Protein AF-0000000076143035 (afdb_homodimer)

Secondary structure (DSSP, 8-state):
--------PPB---HHHHHHHHHHHHHHTT-SSSHHHHHHHHHHHHHHHHH------HHHHHHHHHHTT---SHHHHHHHHHHTT-S---HHHH-/----------B---HHHHHHHHHHHHHHTT-SSSHHHHHHHHHHHHHHHHH------HHHHHHHHHHTT---SHHHHHHHHHHTT-S---HHHH-

Sequence (190 aa):
MSNVTAALPRKSMSDLERRFLKIAGEELAKVKVGGPSALAYLLDMVASWHGSRAQIGFHDFGQRWLIEGNAKNKPADRLLRDLFGLSDPDPRKAAMSNVTAALPRKSMSDLERRFLKIAGEELAKVKVGGPSALAYLLDMVASWHGSRAQIGFHDFGQRWLIEGNAKNKPADRLLRDLFGLSDPDPRKAA

Radius of gyration: 17.95 Å; Cα contacts (8 Å, |Δi|>4): 218; chains: 2; bounding box: 66×53×50 Å

pLDDT: mean 87.61, std 20.52, range [26.42, 98.94]

Solvent-accessible surface area (backbone atoms only — not comparable to full-atom values): 10748 Å² total; per-residue (Å²): 130,79,80,66,72,72,73,72,64,69,42,68,58,53,72,66,53,29,51,48,40,36,51,50,22,58,56,33,43,70,36,80,81,33,14,30,57,33,48,19,48,50,37,35,45,53,30,50,54,56,68,38,79,68,91,65,49,64,68,64,47,48,46,49,47,51,73,72,57,69,54,77,51,62,61,17,34,51,55,49,31,48,72,68,66,63,50,72,72,58,63,74,73,72,101,128,81,80,65,72,71,74,71,65,68,41,68,59,53,72,67,54,28,51,47,40,35,51,50,22,57,58,32,43,70,35,81,81,31,15,29,55,33,49,20,48,52,37,35,45,53,30,50,54,55,69,41,79,70,91,66,48,64,68,63,48,48,45,50,47,52,72,72,58,69,54,78,52,62,61,16,34,52,55,47,32,49,73,67,66,64,51,72,72,59,63,72,73,72,100

Structure (mmCIF, N/CA/C/O backbone):
data_AF-0000000076143035-model_v1
#
loop_
_entity.id
_entity.type
_entity.pdbx_description
1 polymer 'Uncharacterized protein'
#
loop_
_atom_site.group_PDB
_atom_site.id
_atom_site.type_symbol
_atom_site.label_atom_id
_atom_site.label_alt_id
_atom_site.label_comp_id
_atom_site.label_asym_id
_atom_site.label_entity_id
_atom_site.label_seq_id
_atom_site.pdbx_PDB_ins_code
_atom_site.Cartn_x
_atom_site.Cartn_y
_atom_site.Cartn_z
_atom_site.occupancy
_atom_site.B_iso_or_equiv
_atom_site.auth_seq_id
_atom_site.auth_comp_id
_atom_site.auth_asym_id
_atom_site.auth_atom_id
_atom_site.pdbx_PDB_model_num
ATOM 1 N N . MET A 1 1 ? 2.033 -20.094 -33 1 26.42 1 MET A N 1
ATOM 2 C CA . MET A 1 1 ? 2.666 -19.156 -32.062 1 26.42 1 MET A CA 1
ATOM 3 C C . MET A 1 1 ? 1.851 -19.031 -30.797 1 26.42 1 MET A C 1
ATOM 5 O O . MET A 1 1 ? 0.667 -18.703 -30.828 1 26.42 1 MET A O 1
ATOM 9 N N . SER A 1 2 ? 1.882 -20.016 -29.891 1 32.66 2 SER A N 1
ATOM 10 C CA . SER A 1 2 ? 1.092 -20.156 -28.672 1 32.66 2 SER A CA 1
ATOM 11 C C . SER A 1 2 ? 1.138 -18.875 -27.844 1 32.66 2 SER A C 1
ATOM 13 O O . SER A 1 2 ? 2.209 -18.312 -27.625 1 32.66 2 SER A O 1
ATOM 15 N N . ASN A 1 3 ? 0.297 -17.953 -28.094 1 33.88 3 ASN A N 1
ATOM 16 C CA . ASN A 1 3 ? 0.156 -16.719 -27.328 1 33.88 3 ASN A CA 1
ATOM 17 C C . ASN A 1 3 ? 0.367 -16.953 -25.844 1 33.88 3 ASN A C 1
ATOM 19 O O . ASN A 1 3 ? -0.555 -17.359 -25.125 1 33.88 3 ASN A O 1
ATOM 23 N N . VAL A 1 4 ? 1.385 -17.641 -25.453 1 38.44 4 VAL A N 1
ATOM 24 C CA . VAL A 1 4 ? 1.782 -17.828 -24.062 1 38.44 4 VAL A CA 1
ATOM 25 C C . VAL A 1 4 ? 1.785 -16.484 -23.344 1 38.44 4 VAL A C 1
ATOM 27 O O . VAL A 1 4 ? 2.582 -15.594 -23.672 1 38.44 4 VAL A O 1
ATOM 30 N N . THR A 1 5 ? 0.684 -15.805 -23.188 1 40.5 5 THR A N 1
ATOM 31 C CA . THR A 1 5 ? 0.741 -14.688 -22.25 1 40.5 5 THR A CA 1
ATOM 32 C C . THR A 1 5 ? 1.653 -15.008 -21.078 1 40.5 5 THR A C 1
ATOM 34 O O . THR A 1 5 ? 1.505 -16.047 -20.438 1 40.5 5 THR A O 1
ATOM 37 N N . ALA A 1 6 ? 2.922 -14.867 -21.172 1 45.62 6 ALA A N 1
ATOM 38 C CA . ALA A 1 6 ? 3.934 -15.062 -20.141 1 45.62 6 ALA A CA 1
ATOM 39 C C . ALA A 1 6 ? 3.357 -14.797 -18.75 1 45.62 6 ALA A C 1
ATOM 41 O O . ALA A 1 6 ? 2.709 -13.773 -18.531 1 45.62 6 ALA A O 1
ATOM 42 N N . ALA A 1 7 ? 2.918 -15.805 -18.094 1 50.97 7 ALA A N 1
ATOM 43 C CA . ALA A 1 7 ? 2.334 -15.766 -16.766 1 50.97 7 ALA A CA 1
ATOM 44 C C . ALA A 1 7 ? 3.074 -14.773 -15.867 1 50.97 7 ALA A C 1
ATOM 46 O O . ALA A 1 7 ? 4.309 -14.719 -15.875 1 50.97 7 ALA A O 1
ATOM 47 N N . LEU A 1 8 ? 2.631 -13.523 -15.742 1 56.84 8 LEU A N 1
ATOM 48 C CA . LEU A 1 8 ? 3.248 -12.617 -14.781 1 56.84 8 LEU A CA 1
ATOM 49 C C . LEU A 1 8 ? 3.781 -13.383 -13.578 1 56.84 8 LEU A C 1
ATOM 51 O O . LEU A 1 8 ? 3.223 -14.414 -13.195 1 56.84 8 LEU A O 1
ATOM 55 N N . PRO A 1 9 ? 5.133 -13.062 -13.273 1 61.53 9 PRO A N 1
ATOM 56 C CA . PRO A 1 9 ? 5.727 -13.727 -12.109 1 61.53 9 PRO A CA 1
ATOM 57 C C . PRO A 1 9 ? 4.812 -13.695 -10.883 1 61.53 9 PRO A C 1
ATOM 59 O O . PRO A 1 9 ? 4.039 -12.75 -10.711 1 61.53 9 PRO A O 1
ATOM 62 N N . ARG A 1 10 ? 4.691 -14.719 -10.297 1 76.88 10 ARG A N 1
ATOM 63 C CA . ARG A 1 10 ? 3.924 -14.883 -9.062 1 76.88 10 ARG A CA 1
ATOM 64 C C . ARG A 1 10 ? 4.473 -13.984 -7.957 1 76.88 10 ARG A C 1
ATOM 66 O O . ARG A 1 10 ? 5.672 -14.008 -7.676 1 76.88 10 ARG A O 1
ATOM 73 N N . LYS A 1 11 ? 3.648 -13.078 -7.527 1 88.81 11 LYS A N 1
ATOM 74 C CA . LYS A 1 11 ? 4.051 -12.227 -6.41 1 88.81 11 LYS A CA 1
ATOM 75 C C . LYS A 1 11 ? 3.494 -12.758 -5.09 1 88.81 11 LYS A C 1
ATOM 77 O O . LYS A 1 11 ? 2.318 -13.117 -5.008 1 88.81 11 LYS A O 1
ATOM 82 N N . SER A 1 12 ? 4.434 -12.969 -4.125 1 90.44 12 SER A N 1
ATOM 83 C CA . SER A 1 12 ? 4.031 -13.352 -2.775 1 90.44 12 SER A CA 1
ATOM 84 C C . SER A 1 12 ? 4.809 -12.562 -1.725 1 90.44 12 SER A C 1
ATOM 86 O O . SER A 1 12 ? 6.016 -12.359 -1.865 1 90.44 12 SER A O 1
ATOM 88 N N . MET A 1 13 ? 4.039 -12.148 -0.791 1 94.81 13 MET A N 1
ATOM 89 C CA . MET A 1 13 ? 4.688 -11.508 0.349 1 94.81 13 MET A CA 1
ATOM 90 C C . MET A 1 13 ? 4.832 -12.477 1.514 1 94.81 13 MET A C 1
ATOM 92 O O . MET A 1 13 ? 3.885 -13.188 1.856 1 94.81 13 MET A O 1
ATOM 96 N N . SER A 1 14 ? 5.996 -12.477 2.072 1 93.62 14 SER A N 1
ATOM 97 C CA . SER A 1 14 ? 6.199 -13.258 3.289 1 93.62 14 SER A CA 1
ATOM 98 C C . SER A 1 14 ? 5.395 -12.68 4.449 1 93.62 14 SER A C 1
ATOM 100 O O . SER A 1 14 ? 4.895 -11.555 4.375 1 93.62 14 SER A O 1
ATOM 102 N N . ASP A 1 15 ? 5.301 -13.477 5.504 1 95.38 15 ASP A N 1
ATOM 103 C CA . ASP A 1 15 ? 4.621 -12.992 6.703 1 95.38 15 ASP A CA 1
ATOM 104 C C . ASP A 1 15 ? 5.289 -11.734 7.246 1 95.38 15 ASP A C 1
ATOM 106 O O . ASP A 1 15 ? 4.605 -10.805 7.676 1 95.38 15 ASP A O 1
ATOM 110 N N . LEU A 1 16 ? 6.547 -11.695 7.273 1 96.25 16 LEU A N 1
ATOM 111 C CA . LEU A 1 16 ? 7.301 -10.555 7.781 1 96.25 16 LEU A CA 1
ATOM 112 C C . LEU A 1 16 ? 7.047 -9.312 6.934 1 96.25 16 LEU A C 1
ATOM 114 O O . LEU A 1 16 ? 6.859 -8.219 7.469 1 96.25 16 LEU A O 1
ATOM 118 N N . GLU A 1 17 ? 6.988 -9.461 5.676 1 97.25 17 GLU A N 1
ATOM 119 C CA . GLU A 1 17 ? 6.73 -8.336 4.785 1 97.25 17 GLU A CA 1
ATOM 120 C C . GLU A 1 17 ? 5.316 -7.797 4.969 1 97.25 17 GLU A C 1
ATOM 122 O O . GLU A 1 17 ? 5.09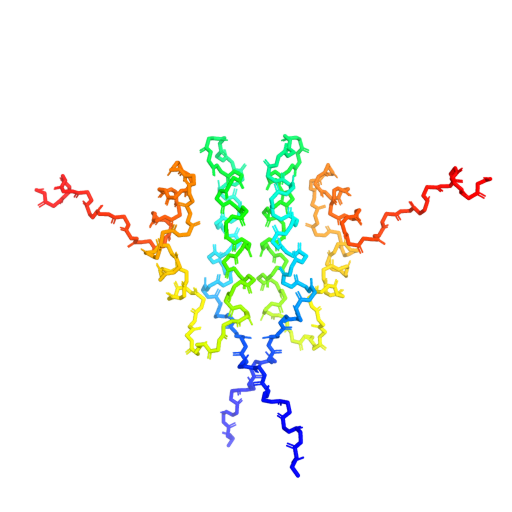4 -6.586 4.918 1 97.25 17 GLU A O 1
ATOM 127 N N . ARG A 1 18 ? 4.402 -8.75 5.113 1 98.06 18 ARG A N 1
ATOM 128 C CA . ARG A 1 18 ? 3.023 -8.312 5.336 1 98.06 18 ARG A CA 1
ATOM 129 C C . ARG A 1 18 ? 2.9 -7.527 6.637 1 98.06 18 ARG A C 1
ATOM 131 O O . ARG A 1 18 ? 2.256 -6.477 6.672 1 98.06 18 ARG A O 1
ATOM 138 N N . ARG A 1 19 ? 3.494 -8.008 7.676 1 98.44 19 ARG A N 1
ATOM 139 C CA . ARG A 1 19 ? 3.482 -7.312 8.953 1 98.44 19 ARG A CA 1
ATOM 140 C C . ARG A 1 19 ? 4.191 -5.965 8.852 1 98.44 19 ARG A C 1
ATOM 142 O O . ARG A 1 19 ? 3.723 -4.965 9.406 1 98.44 19 ARG A O 1
ATOM 149 N N . PHE A 1 20 ? 5.328 -5.965 8.18 1 98.38 20 PHE A N 1
ATOM 150 C CA . PHE A 1 20 ? 6.059 -4.73 7.918 1 98.38 20 PHE A CA 1
ATOM 151 C C . PHE A 1 20 ? 5.156 -3.693 7.266 1 98.38 20 PHE A C 1
ATOM 153 O O . PHE A 1 20 ? 5.121 -2.537 7.688 1 98.38 20 PHE A O 1
ATOM 160 N N . LEU A 1 21 ? 4.426 -4.086 6.273 1 98.44 21 LEU A N 1
ATOM 161 C CA . LEU A 1 21 ? 3.59 -3.166 5.512 1 98.44 21 LEU A CA 1
ATOM 162 C C . LEU A 1 21 ? 2.482 -2.588 6.387 1 98.44 21 LEU A C 1
ATOM 164 O O . LEU A 1 21 ? 2.217 -1.385 6.344 1 98.44 21 LEU A O 1
ATOM 168 N N . LYS A 1 22 ? 1.879 -3.418 7.184 1 98.75 22 LYS A N 1
ATOM 169 C CA . LYS A 1 22 ? 0.817 -2.971 8.078 1 98.75 22 LYS A CA 1
ATOM 170 C C . LYS A 1 22 ? 1.351 -1.979 9.109 1 98.75 22 LYS A C 1
ATOM 172 O O . LYS A 1 22 ? 0.764 -0.916 9.32 1 98.75 22 LYS A O 1
ATOM 177 N N . ILE A 1 23 ? 2.428 -2.291 9.727 1 98.69 23 ILE A N 1
ATOM 178 C CA . ILE A 1 23 ? 3.014 -1.449 10.766 1 98.69 23 ILE A CA 1
ATOM 179 C C . ILE A 1 23 ? 3.494 -0.136 10.148 1 98.69 23 ILE A C 1
ATOM 181 O O . ILE A 1 23 ? 3.268 0.938 10.711 1 98.69 23 ILE A O 1
ATOM 185 N N . ALA A 1 24 ? 4.176 -0.227 8.992 1 98.69 24 ALA A N 1
ATOM 186 C CA . ALA A 1 24 ? 4.621 0.974 8.289 1 98.69 24 ALA A CA 1
ATOM 187 C C . ALA A 1 24 ? 3.451 1.907 7.996 1 98.69 24 ALA A C 1
ATOM 189 O O . ALA A 1 24 ? 3.553 3.121 8.188 1 98.69 24 ALA A O 1
ATOM 190 N N . GLY A 1 25 ? 2.309 1.303 7.508 1 98.81 25 GLY A N 1
ATOM 191 C CA . GLY A 1 25 ? 1.125 2.107 7.254 1 98.81 25 GLY A CA 1
ATOM 192 C C . GLY A 1 25 ? 0.636 2.855 8.484 1 98.81 25 GLY A C 1
ATOM 193 O O . GLY A 1 25 ? 0.387 4.059 8.422 1 98.81 25 GLY A O 1
ATOM 194 N N . GLU A 1 26 ? 0.536 2.201 9.57 1 98.5 26 GLU A N 1
ATOM 195 C CA . GLU A 1 26 ? 0.037 2.787 10.812 1 98.5 26 GLU A CA 1
ATOM 196 C C . GLU A 1 26 ? 0.972 3.881 11.32 1 98.5 26 GLU A C 1
ATOM 198 O O . GLU A 1 26 ? 0.518 4.953 11.727 1 98.5 26 GLU A O 1
ATOM 203 N N . GLU A 1 27 ? 2.232 3.611 11.32 1 98.69 27 GLU A N 1
ATOM 204 C CA . GLU A 1 27 ? 3.197 4.559 11.867 1 98.69 27 GLU A CA 1
ATOM 205 C C . GLU A 1 27 ? 3.33 5.793 10.977 1 98.69 27 GLU A C 1
ATOM 207 O O . GLU A 1 27 ? 3.373 6.918 11.477 1 98.69 27 GLU A O 1
ATOM 212 N N . LEU A 1 28 ? 3.383 5.562 9.711 1 98.81 28 LEU A N 1
ATOM 213 C CA . LEU A 1 28 ? 3.553 6.688 8.797 1 98.81 28 LEU A CA 1
ATOM 214 C C . LEU A 1 28 ? 2.316 7.582 8.805 1 98.81 28 LEU A C 1
ATOM 216 O O . LEU A 1 28 ? 2.418 8.789 8.57 1 98.81 28 LEU A O 1
ATOM 220 N N . ALA A 1 29 ? 1.151 6.977 9.047 1 98.69 29 ALA A N 1
ATOM 221 C CA . ALA A 1 29 ? -0.079 7.762 9.062 1 98.69 29 ALA A CA 1
ATOM 222 C C . ALA A 1 29 ? -0.052 8.805 10.18 1 98.69 29 ALA A C 1
ATOM 224 O O . ALA A 1 29 ? -0.801 9.781 10.141 1 98.69 29 ALA A O 1
ATOM 225 N N . LYS A 1 30 ? 0.778 8.609 11.102 1 98.25 30 LYS A N 1
ATOM 226 C CA . LYS A 1 30 ? 0.867 9.508 12.25 1 98.25 30 LYS A CA 1
ATOM 227 C C . LYS A 1 30 ? 1.863 10.633 11.992 1 98.25 30 LYS A C 1
ATOM 229 O O . LYS A 1 30 ? 1.964 11.57 12.781 1 98.25 30 LYS A O 1
ATOM 234 N N . VAL A 1 31 ? 2.607 10.539 11.008 1 98.38 31 VAL A N 1
ATOM 235 C CA . VAL A 1 31 ? 3.654 11.508 10.703 1 98.38 31 VAL A CA 1
ATOM 236 C C . VAL A 1 31 ? 3.086 12.617 9.828 1 98.38 31 VAL A C 1
ATOM 238 O O . VAL A 1 31 ? 2.617 12.359 8.719 1 98.38 31 VAL A O 1
ATOM 241 N N . LYS A 1 32 ? 3.193 13.828 10.258 1 96.69 32 LYS A N 1
ATOM 242 C CA . LYS A 1 32 ? 2.555 14.953 9.586 1 96.69 32 LYS A CA 1
ATOM 243 C C . LYS A 1 32 ? 3.328 15.359 8.336 1 96.69 32 LYS A C 1
ATOM 245 O O . LYS A 1 32 ? 2.742 15.523 7.266 1 96.69 32 LYS A O 1
ATOM 250 N N . VAL A 1 33 ? 4.633 15.562 8.555 1 97.56 33 VAL A N 1
ATOM 251 C CA . VAL A 1 33 ? 5.445 16.031 7.438 1 97.56 33 VAL A CA 1
ATOM 252 C C . VAL A 1 33 ? 6.047 14.852 6.691 1 97.56 33 VAL A C 1
ATOM 254 O O . VAL A 1 33 ? 6.91 14.148 7.227 1 97.56 33 VAL A O 1
ATOM 257 N N . GLY A 1 34 ? 5.609 14.594 5.492 1 98.25 34 GLY A N 1
ATOM 258 C CA . GLY A 1 34 ? 6.156 13.547 4.648 1 98.25 34 GLY A CA 1
ATOM 259 C C . GLY A 1 34 ? 5.414 12.227 4.777 1 98.25 34 GLY A C 1
ATOM 260 O O . GLY A 1 34 ? 5.539 11.352 3.92 1 98.25 34 GLY A O 1
ATOM 261 N N . GLY A 1 35 ? 4.641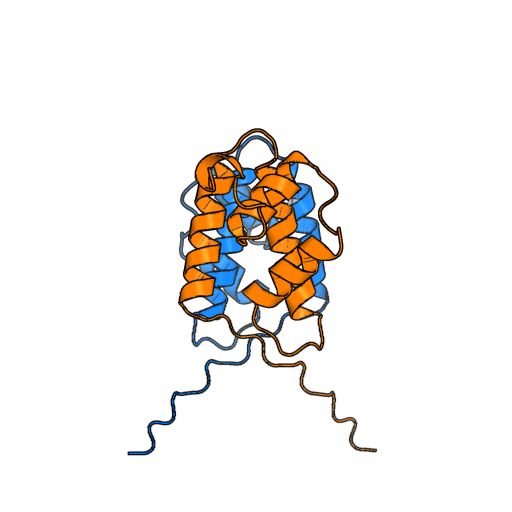 12.055 5.891 1 98.75 35 GLY A N 1
ATOM 262 C CA . GLY A 1 35 ? 3.949 10.805 6.156 1 98.75 35 GLY A CA 1
ATOM 263 C C . GLY A 1 35 ? 3.02 10.383 5.031 1 98.75 35 GLY A C 1
ATOM 264 O O . GLY A 1 35 ? 3.18 9.305 4.457 1 98.75 35 GLY A O 1
ATOM 265 N N . PRO A 1 36 ? 2.137 11.281 4.691 1 98.75 36 PRO A N 1
ATOM 266 C CA . PRO A 1 36 ? 1.196 10.93 3.625 1 98.75 36 PRO A CA 1
ATOM 267 C C . PRO A 1 36 ? 1.892 10.648 2.295 1 98.75 36 PRO A C 1
ATOM 269 O O . PRO A 1 36 ? 1.527 9.703 1.594 1 98.75 36 PRO A O 1
ATOM 272 N N . SER A 1 37 ? 2.875 11.414 1.964 1 98.81 37 SER A N 1
ATOM 273 C CA . SER A 1 37 ? 3.625 11.172 0.736 1 98.81 37 SER A CA 1
ATOM 274 C C . SER A 1 37 ? 4.355 9.836 0.792 1 98.81 37 SER A C 1
ATOM 276 O O . SER A 1 37 ? 4.445 9.133 -0.215 1 98.81 37 SER A O 1
ATOM 278 N N . ALA A 1 38 ? 4.93 9.484 1.921 1 98.94 38 ALA A N 1
ATOM 279 C CA . ALA A 1 38 ? 5.602 8.203 2.08 1 98.94 38 ALA A CA 1
ATOM 280 C C . ALA A 1 38 ? 4.629 7.043 1.881 1 98.94 38 ALA A C 1
ATOM 282 O O . ALA A 1 38 ? 4.969 6.043 1.241 1 98.94 38 ALA A O 1
ATOM 283 N N . LEU A 1 39 ? 3.473 7.238 2.447 1 98.94 39 LEU A N 1
ATOM 284 C CA . LEU A 1 39 ? 2.445 6.219 2.268 1 98.94 39 LEU A CA 1
ATOM 285 C C . LEU A 1 39 ? 2.08 6.066 0.795 1 98.94 39 LEU A C 1
ATOM 287 O O . LEU A 1 39 ? 1.922 4.949 0.301 1 98.94 39 LEU A O 1
ATOM 291 N N . ALA A 1 40 ? 1.945 7.137 0.12 1 98.94 40 ALA A N 1
ATOM 292 C CA . ALA A 1 40 ? 1.666 7.09 -1.312 1 98.94 40 ALA A CA 1
ATOM 293 C C . ALA A 1 40 ? 2.793 6.391 -2.068 1 98.94 40 ALA A C 1
ATOM 295 O O . ALA A 1 40 ? 2.539 5.59 -2.973 1 98.94 40 ALA A O 1
ATOM 296 N N . TYR A 1 41 ? 3.99 6.703 -1.716 1 98.94 41 TYR A N 1
ATOM 297 C CA . TYR A 1 41 ? 5.133 6.066 -2.365 1 98.94 41 TYR A CA 1
ATOM 298 C C . TYR A 1 41 ? 5.145 4.566 -2.1 1 98.94 41 TYR A C 1
ATOM 300 O O . TYR A 1 41 ? 5.527 3.779 -2.971 1 98.94 41 TYR A O 1
ATOM 308 N N . LEU A 1 42 ? 4.797 4.121 -0.868 1 98.88 42 LEU A N 1
ATOM 309 C CA . LEU A 1 42 ? 4.73 2.689 -0.588 1 98.88 42 LEU A CA 1
ATOM 310 C C . LEU A 1 42 ? 3.715 2.004 -1.496 1 98.88 42 LEU A C 1
ATOM 312 O O . LEU A 1 42 ? 3.967 0.907 -1.999 1 98.88 42 LEU A O 1
ATOM 316 N N . LEU A 1 43 ? 2.623 2.631 -1.684 1 98.88 43 LEU A N 1
ATOM 317 C CA . LEU A 1 43 ? 1.623 2.072 -2.586 1 98.88 43 LEU A CA 1
ATOM 318 C C . LEU A 1 43 ? 2.146 2.027 -4.02 1 98.88 43 LEU A C 1
ATOM 320 O O . LEU A 1 43 ? 1.897 1.063 -4.746 1 98.88 43 LEU A O 1
ATOM 324 N N . ASP A 1 44 ? 2.838 3.059 -4.434 1 98.81 44 ASP A N 1
ATOM 325 C CA . ASP A 1 44 ? 3.484 3.053 -5.742 1 98.81 44 ASP A CA 1
ATOM 326 C C . ASP A 1 44 ? 4.504 1.921 -5.848 1 98.81 44 ASP A C 1
ATOM 328 O O . ASP A 1 44 ? 4.605 1.265 -6.887 1 98.81 44 ASP A O 1
ATOM 332 N N . MET A 1 45 ? 5.211 1.719 -4.805 1 98.69 45 MET A N 1
ATOM 333 C CA . MET A 1 45 ? 6.195 0.642 -4.746 1 98.69 45 MET A CA 1
ATOM 334 C C . MET A 1 45 ? 5.527 -0.716 -4.941 1 98.69 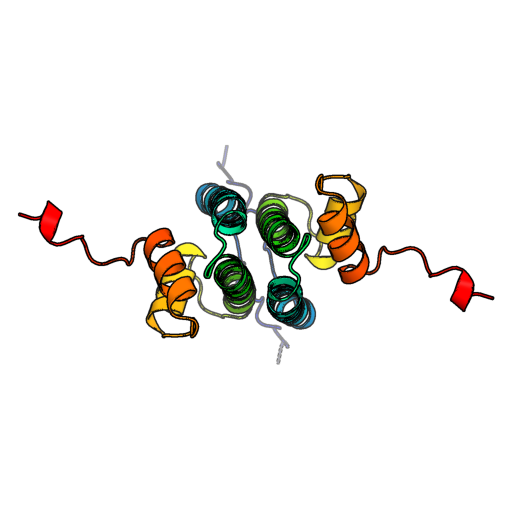45 MET A C 1
ATOM 336 O O . MET A 1 45 ? 6.016 -1.548 -5.707 1 98.69 45 MET A O 1
ATOM 340 N N . VAL A 1 46 ? 4.449 -0.935 -4.238 1 98.5 46 VAL A N 1
ATOM 341 C CA . VAL A 1 46 ? 3.701 -2.184 -4.355 1 98.5 46 VAL A CA 1
ATOM 342 C C . VAL A 1 46 ? 3.23 -2.369 -5.797 1 98.5 46 VAL A C 1
ATOM 344 O O . VAL A 1 46 ? 3.406 -3.441 -6.379 1 98.5 46 VAL A O 1
ATOM 347 N N . ALA A 1 47 ? 2.654 -1.363 -6.387 1 98.44 47 ALA A N 1
ATOM 348 C CA . ALA A 1 47 ? 2.18 -1.43 -7.766 1 98.44 47 ALA A CA 1
ATOM 349 C C . ALA A 1 47 ? 3.328 -1.719 -8.727 1 98.44 47 ALA A C 1
ATOM 351 O O . ALA A 1 47 ? 3.197 -2.553 -9.625 1 98.44 47 ALA A O 1
ATOM 352 N N . SER A 1 48 ? 4.406 -1.027 -8.555 1 98.19 48 SER A N 1
ATOM 353 C CA . SER A 1 48 ? 5.574 -1.207 -9.414 1 98.19 48 SER A CA 1
ATOM 354 C C . SER A 1 48 ? 6.148 -2.613 -9.273 1 98.19 48 SER A C 1
ATOM 356 O O . SER A 1 48 ? 6.586 -3.211 -10.258 1 98.19 48 SER A O 1
ATOM 358 N N . TRP A 1 49 ? 6.203 -3.076 -8.055 1 97.81 49 TRP A N 1
ATOM 359 C CA . TRP A 1 49 ? 6.656 -4.438 -7.777 1 97.81 49 TRP A CA 1
ATOM 360 C C . TRP A 1 49 ? 5.812 -5.453 -8.539 1 97.81 49 TRP A C 1
ATOM 362 O O . TRP A 1 49 ? 6.348 -6.379 -9.148 1 97.81 49 TRP A O 1
ATOM 372 N N . HIS A 1 50 ? 4.574 -5.258 -8.555 1 96.69 50 HIS A N 1
ATOM 373 C CA . HIS A 1 50 ? 3.666 -6.16 -9.25 1 96.69 50 HIS A CA 1
ATOM 374 C C . HIS A 1 50 ? 3.83 -6.047 -10.766 1 96.69 50 HIS A C 1
ATOM 376 O O . HIS A 1 50 ? 3.471 -6.965 -11.5 1 96.69 50 HIS A O 1
ATOM 382 N N . GLY A 1 51 ? 4.293 -5 -11.211 1 95.25 51 GLY A N 1
ATOM 383 C CA . GLY A 1 51 ? 4.488 -4.809 -12.641 1 95.25 51 GLY A CA 1
ATOM 384 C C . GLY A 1 51 ? 5.867 -5.227 -13.117 1 95.25 51 GLY A C 1
ATOM 385 O O . GLY A 1 51 ? 6.121 -5.301 -14.32 1 95.25 51 GLY A O 1
ATOM 386 N N . SER A 1 52 ? 6.672 -5.523 -12.195 1 95.12 52 SER A N 1
ATOM 387 C CA . SER A 1 52 ? 8.055 -5.852 -12.531 1 95.12 52 SER A CA 1
ATOM 388 C C . SER A 1 52 ? 8.203 -7.328 -12.875 1 95.12 52 SER A C 1
ATOM 390 O O . SER A 1 52 ? 7.582 -8.188 -12.242 1 95.12 52 SER A O 1
ATOM 392 N N . ARG A 1 53 ? 9.031 -7.637 -13.75 1 90.94 53 ARG A N 1
ATOM 393 C CA . ARG A 1 53 ? 9.32 -9.023 -14.117 1 90.94 53 ARG A CA 1
ATOM 394 C C . ARG A 1 53 ? 10.375 -9.625 -13.203 1 90.94 53 ARG A C 1
ATOM 396 O O . ARG A 1 53 ? 10.578 -10.844 -13.195 1 90.94 53 ARG A O 1
ATOM 403 N N . ALA A 1 54 ? 10.984 -8.758 -12.391 1 89.62 54 ALA A N 1
ATOM 404 C CA . ALA A 1 54 ? 11.992 -9.25 -11.461 1 89.62 54 ALA A CA 1
ATOM 405 C C . ALA A 1 54 ? 11.375 -10.188 -10.43 1 89.62 54 ALA A C 1
ATOM 407 O O . ALA A 1 54 ? 10.281 -9.93 -9.922 1 89.62 54 ALA A O 1
ATOM 408 N N . GLN A 1 55 ? 12.016 -11.266 -10.156 1 88.88 55 GLN A N 1
ATOM 409 C CA . GLN A 1 55 ? 11.547 -12.227 -9.164 1 88.88 55 GLN A CA 1
ATOM 410 C C . GLN A 1 55 ? 12.242 -12.008 -7.82 1 88.88 55 GLN A C 1
ATOM 412 O O . GLN A 1 55 ? 12.992 -12.867 -7.355 1 88.88 55 GLN A O 1
ATOM 417 N N . ILE A 1 56 ? 12.047 -10.977 -7.219 1 93.12 56 ILE A N 1
ATOM 418 C CA . ILE A 1 56 ? 12.578 -10.625 -5.906 1 93.12 56 ILE A CA 1
ATOM 419 C C . ILE A 1 56 ? 11.422 -10.273 -4.965 1 93.12 56 ILE A C 1
ATOM 421 O O . ILE A 1 56 ? 10.328 -9.938 -5.414 1 93.12 56 ILE A O 1
ATOM 425 N N . GLY A 1 57 ? 11.695 -10.43 -3.699 1 94.25 57 GLY A N 1
ATOM 426 C CA . GLY A 1 57 ? 10.695 -10.109 -2.699 1 94.25 57 GLY A CA 1
ATOM 427 C C . GLY A 1 57 ? 10.398 -8.625 -2.604 1 94.25 57 GLY A C 1
ATOM 428 O O . GLY A 1 57 ? 11.148 -7.801 -3.141 1 94.25 57 GLY A O 1
ATOM 429 N N . PHE A 1 58 ? 9.422 -8.281 -1.966 1 96.88 58 PHE A N 1
ATOM 430 C CA . PHE A 1 58 ? 8.961 -6.895 -1.912 1 96.88 58 PHE A CA 1
ATOM 431 C C . PHE A 1 58 ? 10 -6.008 -1.232 1 96.88 58 PHE A C 1
ATOM 433 O O . PHE A 1 58 ? 10.242 -4.883 -1.674 1 96.88 58 PHE A O 1
ATOM 440 N N . HIS A 1 59 ? 10.539 -6.516 -0.117 1 97.5 59 HIS A N 1
ATOM 441 C CA . HIS A 1 59 ? 11.484 -5.699 0.631 1 97.5 59 HIS A CA 1
ATOM 442 C C . HIS A 1 59 ? 12.695 -5.336 -0.222 1 97.5 59 HIS A C 1
ATOM 444 O O . HIS A 1 59 ? 13.102 -4.176 -0.269 1 97.5 59 HIS A O 1
ATOM 450 N N . ASP A 1 60 ? 13.266 -6.355 -0.887 1 96.75 60 ASP A N 1
ATOM 451 C CA . ASP A 1 60 ? 14.406 -6.109 -1.765 1 96.75 60 ASP A CA 1
ATOM 452 C C . ASP A 1 60 ? 14.039 -5.148 -2.893 1 96.75 60 ASP A C 1
ATOM 454 O O . ASP A 1 60 ? 14.82 -4.262 -3.238 1 96.75 60 ASP A O 1
ATOM 458 N N . PHE A 1 61 ? 12.906 -5.344 -3.424 1 97.81 61 PHE A N 1
ATOM 459 C CA . PHE A 1 61 ? 12.453 -4.453 -4.48 1 97.81 61 PHE A CA 1
ATOM 460 C C . PHE A 1 61 ? 12.312 -3.025 -3.963 1 97.81 61 PHE A C 1
ATOM 462 O O . PHE A 1 61 ? 12.711 -2.072 -4.633 1 97.81 61 PHE A O 1
ATOM 469 N N . GLY A 1 62 ? 11.703 -2.883 -2.816 1 98.5 62 GLY A N 1
ATOM 470 C CA . GLY A 1 62 ? 11.539 -1.563 -2.227 1 98.5 62 GLY A CA 1
ATOM 471 C C . GLY A 1 62 ? 12.852 -0.836 -2.014 1 98.5 62 GLY A C 1
ATOM 472 O O . GLY A 1 62 ? 12.953 0.362 -2.281 1 98.5 62 GLY A O 1
ATOM 473 N N . GLN A 1 63 ? 13.828 -1.576 -1.564 1 98.44 63 GLN A N 1
ATOM 474 C CA . GLN A 1 63 ? 15.141 -0.968 -1.403 1 98.44 63 GLN A CA 1
ATOM 475 C C . GLN A 1 63 ? 15.68 -0.462 -2.738 1 98.44 63 GLN A C 1
ATOM 477 O O . GLN A 1 63 ? 16.156 0.671 -2.832 1 98.44 63 GLN A O 1
ATOM 482 N N . ARG A 1 64 ? 15.602 -1.246 -3.676 1 98.12 64 ARG A N 1
ATOM 483 C CA . ARG A 1 64 ? 16.078 -0.86 -5 1 98.12 64 ARG A CA 1
ATOM 484 C C . ARG A 1 64 ? 15.297 0.337 -5.535 1 98.12 64 ARG A C 1
ATOM 486 O O . ARG A 1 64 ? 15.883 1.253 -6.117 1 98.12 64 ARG A O 1
ATOM 493 N N . TRP A 1 65 ? 14.055 0.275 -5.387 1 98.62 65 TRP A N 1
ATOM 494 C CA . TRP A 1 65 ? 13.156 1.334 -5.84 1 98.62 65 TRP A CA 1
ATOM 495 C C . TRP A 1 65 ? 13.562 2.678 -5.242 1 98.62 65 TRP A C 1
ATOM 497 O O . TRP A 1 65 ? 13.531 3.701 -5.93 1 98.62 65 TRP A O 1
ATOM 507 N N . LEU A 1 66 ? 13.938 2.678 -3.988 1 98.62 66 LEU A N 1
ATOM 508 C CA . LEU A 1 66 ? 14.391 3.887 -3.312 1 98.62 66 LEU A CA 1
ATOM 509 C C . LEU A 1 66 ? 15.773 4.297 -3.809 1 98.62 66 LEU A C 1
ATOM 511 O O . LEU A 1 66 ? 16.031 5.484 -4.023 1 98.62 66 LEU A O 1
ATOM 515 N N . ILE A 1 67 ? 16.609 3.383 -3.926 1 98.19 67 ILE A N 1
ATOM 516 C CA . ILE A 1 67 ? 17.969 3.646 -4.391 1 98.19 67 ILE A CA 1
ATOM 517 C C . ILE A 1 67 ? 17.922 4.262 -5.789 1 98.19 67 ILE A C 1
ATOM 519 O O . ILE A 1 67 ? 18.734 5.137 -6.113 1 98.19 67 ILE A O 1
ATOM 523 N N . GLU A 1 68 ? 16.984 3.863 -6.555 1 98.19 68 GLU A N 1
ATOM 524 C CA . GLU A 1 68 ? 16.828 4.379 -7.914 1 98.19 68 GLU A CA 1
ATOM 525 C C . GLU A 1 68 ? 16.328 5.816 -7.898 1 98.19 68 GLU A C 1
ATOM 527 O O . GLU A 1 68 ? 16.25 6.465 -8.945 1 98.19 68 GLU A O 1
ATOM 532 N N . GLY A 1 69 ? 15.898 6.379 -6.777 1 98.06 69 GLY A N 1
ATOM 533 C CA . GLY A 1 69 ? 15.562 7.789 -6.637 1 98.06 69 GLY A CA 1
ATOM 534 C C . GLY A 1 69 ? 14.117 8.094 -7 1 98.06 69 GLY A C 1
ATOM 535 O O . GLY A 1 69 ? 13.82 9.188 -7.484 1 98.06 69 GLY A O 1
ATOM 536 N N . ASN A 1 70 ? 13.234 7.098 -6.789 1 98.56 70 ASN A N 1
ATOM 537 C CA . ASN A 1 70 ? 11.852 7.273 -7.219 1 98.56 70 ASN A CA 1
ATOM 538 C C . ASN A 1 70 ? 11.062 8.141 -6.234 1 98.56 70 ASN A C 1
ATOM 540 O O . ASN A 1 70 ? 10 8.656 -6.574 1 98.56 70 ASN A O 1
ATOM 544 N N . ALA A 1 71 ? 11.523 8.219 -5.008 1 98.62 71 ALA A N 1
ATOM 545 C CA . ALA A 1 71 ? 10.875 9.094 -4.039 1 98.62 71 ALA A CA 1
ATOM 546 C C . ALA A 1 71 ? 11.414 10.523 -4.148 1 98.62 71 ALA A C 1
ATOM 548 O O . ALA A 1 71 ? 12.516 10.812 -3.689 1 98.62 71 ALA A O 1
ATOM 549 N N . LYS A 1 72 ? 10.578 11.367 -4.648 1 98.19 72 LYS A N 1
ATOM 550 C CA . LYS A 1 72 ? 11.055 12.703 -4.98 1 98.19 72 LYS A CA 1
ATOM 551 C C . LYS A 1 72 ? 10.852 13.664 -3.814 1 98.19 72 LYS A C 1
ATOM 553 O O . LYS A 1 72 ? 11.492 14.711 -3.744 1 98.19 72 LYS A O 1
ATOM 558 N N . ASN A 1 73 ? 9.945 13.398 -2.961 1 98.31 73 ASN A N 1
ATOM 559 C CA . ASN A 1 73 ? 9.75 14.18 -1.745 1 98.31 73 ASN A CA 1
ATOM 560 C C . ASN A 1 73 ? 10.797 13.836 -0.683 1 98.31 73 ASN A C 1
ATOM 562 O O . ASN A 1 73 ? 10.828 12.711 -0.181 1 98.31 73 ASN A O 1
ATOM 566 N N . LYS A 1 74 ? 11.547 14.789 -0.277 1 97.94 74 LYS A N 1
ATOM 567 C CA . LYS A 1 74 ? 12.727 14.516 0.534 1 97.94 74 LYS A CA 1
ATOM 568 C C . LYS A 1 74 ? 12.336 13.984 1.911 1 97.94 74 LYS A C 1
ATOM 570 O O . LYS A 1 74 ? 12.875 12.977 2.369 1 97.94 74 LYS A O 1
ATOM 575 N N . PRO A 1 75 ? 11.445 14.656 2.629 1 98.38 75 PRO A N 1
ATOM 576 C CA . PRO A 1 75 ? 11.047 14.086 3.918 1 98.38 75 PRO A CA 1
ATOM 577 C C . PRO A 1 75 ? 10.492 12.672 3.793 1 98.38 75 PRO A C 1
ATOM 579 O O . PRO A 1 75 ? 10.812 11.805 4.609 1 98.38 75 PRO A O 1
ATOM 582 N N . ALA A 1 76 ? 9.734 12.422 2.811 1 98.69 76 ALA A N 1
ATOM 583 C CA . ALA A 1 76 ? 9.18 11.094 2.59 1 98.69 76 ALA A CA 1
ATOM 584 C C . ALA A 1 76 ? 10.273 10.086 2.246 1 98.69 76 ALA A C 1
ATOM 586 O O . ALA A 1 76 ? 10.25 8.953 2.717 1 98.69 76 ALA A O 1
ATOM 587 N N . ASP A 1 77 ? 11.148 10.5 1.396 1 98.5 77 ASP A N 1
ATOM 588 C CA . ASP A 1 77 ? 12.273 9.641 1.038 1 98.5 77 ASP A CA 1
ATOM 589 C C . ASP A 1 77 ? 13.055 9.219 2.277 1 98.5 77 ASP A C 1
ATOM 591 O O . ASP A 1 77 ? 13.422 8.047 2.416 1 98.5 77 ASP A O 1
ATOM 595 N N . ARG A 1 78 ? 13.344 10.117 3.094 1 98 78 ARG A N 1
ATOM 596 C CA . ARG A 1 78 ? 14.086 9.82 4.316 1 98 78 ARG A CA 1
ATOM 597 C C . ARG A 1 78 ? 13.328 8.828 5.188 1 98 78 ARG A C 1
ATOM 599 O O . ARG A 1 78 ? 13.914 7.871 5.699 1 98 78 ARG A O 1
ATOM 606 N N . LEU A 1 79 ? 12.07 9.102 5.426 1 98.38 79 LEU A N 1
ATOM 607 C CA . LEU A 1 79 ? 11.242 8.195 6.211 1 98.38 79 LEU A CA 1
ATOM 608 C C . LEU A 1 79 ? 11.297 6.777 5.645 1 98.38 79 LEU A C 1
ATOM 610 O O . LEU A 1 79 ? 11.445 5.809 6.395 1 98.38 79 LEU A O 1
ATOM 614 N N . LEU A 1 80 ? 11.234 6.688 4.32 1 98.62 80 LEU A N 1
ATOM 615 C CA . LEU A 1 80 ? 11.18 5.379 3.686 1 98.62 80 LEU A CA 1
ATOM 616 C C . LEU A 1 80 ? 12.547 4.699 3.725 1 98.62 80 LEU A C 1
ATOM 618 O O . LEU A 1 80 ? 12.633 3.484 3.914 1 98.62 80 LEU A O 1
ATOM 622 N N . ARG A 1 81 ? 13.57 5.477 3.484 1 98.38 81 ARG A N 1
ATOM 623 C CA . ARG A 1 81 ? 14.898 4.895 3.582 1 98.38 81 ARG A CA 1
ATOM 624 C C . ARG A 1 81 ? 15.156 4.332 4.977 1 98.38 81 ARG A C 1
ATOM 626 O O . ARG A 1 81 ? 15.75 3.266 5.125 1 98.38 81 ARG A O 1
ATOM 633 N N . ASP A 1 82 ? 14.734 4.996 6.004 1 97.31 82 ASP A N 1
ATOM 634 C CA . ASP A 1 82 ? 14.844 4.484 7.363 1 97.31 82 ASP A CA 1
ATOM 635 C C . ASP A 1 82 ? 14.047 3.191 7.527 1 97.31 82 ASP A C 1
ATOM 637 O O . ASP A 1 82 ? 14.547 2.213 8.086 1 97.31 82 ASP A O 1
ATOM 641 N N . LEU A 1 83 ? 12.93 3.148 7.07 1 97.44 83 LEU A N 1
ATOM 642 C CA . LEU A 1 83 ? 12.031 2.004 7.191 1 97.44 83 LEU A CA 1
ATOM 643 C C . LEU A 1 83 ? 12.625 0.776 6.508 1 97.44 83 LEU A C 1
ATOM 645 O O . LEU A 1 83 ? 12.469 -0.346 6.992 1 97.44 83 LEU A O 1
ATOM 649 N N . PHE A 1 84 ? 13.273 0.99 5.363 1 97.94 84 PHE A N 1
ATOM 650 C CA . PHE A 1 84 ? 13.789 -0.128 4.582 1 97.94 84 PHE A CA 1
ATOM 651 C C . PHE A 1 84 ? 15.234 -0.433 4.965 1 97.94 84 PHE A C 1
ATOM 653 O O . PHE A 1 84 ? 15.875 -1.281 4.344 1 97.94 84 PHE A O 1
ATOM 660 N N . GLY A 1 85 ? 15.758 0.352 5.984 1 96.12 85 GLY A N 1
ATOM 661 C CA . GLY A 1 85 ? 17.078 0.07 6.516 1 96.12 85 GLY A CA 1
ATOM 662 C C . GLY A 1 85 ? 18.203 0.615 5.652 1 96.12 85 GLY A C 1
ATOM 663 O O . GLY A 1 85 ? 19.281 0.03 5.59 1 96.12 85 GLY A O 1
ATOM 664 N N . LEU A 1 86 ? 17.969 1.604 4.879 1 96.19 86 LEU A N 1
ATOM 665 C CA . LEU A 1 86 ? 18.953 2.197 3.992 1 96.19 86 LEU A CA 1
ATOM 666 C C . LEU A 1 86 ? 19.594 3.432 4.629 1 96.19 86 LEU A C 1
ATOM 668 O O . LEU A 1 86 ? 20.453 4.074 4.027 1 96.19 86 LEU A O 1
ATOM 672 N N . SER A 1 87 ? 19.016 3.771 5.68 1 82.38 87 SER A N 1
ATOM 673 C CA . SER A 1 87 ? 19.562 4.984 6.273 1 82.38 87 SER A CA 1
ATOM 674 C C . SER A 1 87 ? 20.969 4.746 6.824 1 82.38 87 SER A C 1
ATOM 676 O O . SER A 1 87 ? 21.297 3.629 7.238 1 82.38 87 SER A O 1
ATOM 678 N N . ASP A 1 88 ? 21.938 5.637 6.387 1 64.94 88 ASP A N 1
ATOM 679 C CA . ASP A 1 88 ? 23.328 5.641 6.828 1 64.94 88 ASP A CA 1
ATOM 680 C C . ASP A 1 88 ? 23.422 5.449 8.336 1 64.94 88 ASP A C 1
ATOM 682 O O . ASP A 1 88 ? 22.594 5.969 9.094 1 64.94 88 ASP A O 1
ATOM 686 N N . PRO A 1 89 ? 24.203 4.328 8.68 1 57.81 89 PRO A N 1
ATOM 687 C CA . PRO A 1 89 ? 24.453 4.195 10.117 1 57.81 89 PRO A CA 1
ATOM 688 C C . PRO A 1 89 ? 24.797 5.531 10.781 1 57.81 89 PRO A C 1
ATOM 690 O O . PRO A 1 89 ? 25.328 6.43 10.133 1 57.81 89 PRO A O 1
ATOM 693 N N . ASP A 1 90 ? 23.906 6.004 11.422 1 50.5 90 ASP A N 1
ATOM 694 C CA . ASP A 1 90 ? 24.359 7.152 12.203 1 50.5 90 ASP A CA 1
ATOM 695 C C . ASP A 1 90 ? 25.844 7.016 12.57 1 50.5 90 ASP A C 1
ATOM 697 O O . ASP A 1 90 ? 26.234 6.055 13.234 1 50.5 90 ASP A O 1
ATOM 701 N N . PRO A 1 91 ? 26.719 7.719 11.867 1 46.44 91 PRO A N 1
ATOM 702 C CA . PRO A 1 91 ? 28.109 7.664 12.32 1 46.44 91 PRO A CA 1
ATOM 703 C C . PRO A 1 91 ? 28.25 7.793 13.836 1 46.44 91 PRO A C 1
ATOM 705 O O . PRO A 1 91 ? 29.281 7.441 14.398 1 46.44 91 PRO A O 1
ATOM 708 N N . ARG A 1 92 ? 27.5 8.547 14.492 1 45.41 92 ARG A N 1
ATOM 709 C CA . ARG A 1 92 ? 27.719 8.773 15.922 1 45.41 92 ARG A CA 1
ATOM 710 C C . ARG A 1 92 ? 27.578 7.477 16.703 1 45.41 92 ARG A C 1
ATOM 712 O O . ARG A 1 92 ? 27.938 7.418 17.891 1 45.41 92 ARG A O 1
ATOM 719 N N . LYS A 1 93 ? 26.781 6.586 16.266 1 45.66 93 LYS A N 1
ATOM 720 C CA . LYS A 1 93 ? 26.797 5.359 17.062 1 45.66 93 LYS A CA 1
ATOM 721 C C . LYS A 1 93 ? 28.016 4.504 16.719 1 45.66 93 LYS A C 1
ATOM 723 O O . LYS A 1 93 ? 28.234 3.461 17.344 1 45.66 93 LYS A O 1
ATOM 728 N N . ALA A 1 94 ? 28.422 4.766 15.508 1 41.25 94 ALA A N 1
ATOM 729 C CA . ALA A 1 94 ? 29.641 4.008 15.234 1 41.25 94 ALA A CA 1
ATOM 730 C C . ALA A 1 94 ? 30.812 4.535 16.047 1 41.25 94 ALA A C 1
ATOM 732 O O . ALA A 1 94 ? 31.906 3.959 16.031 1 41.25 94 ALA A O 1
ATOM 733 N N . ALA A 1 95 ? 30.781 5.789 16.656 1 31.53 95 ALA A N 1
ATOM 734 C CA . ALA A 1 95 ? 31.969 6.168 17.422 1 31.53 95 ALA A CA 1
ATOM 735 C C . ALA A 1 95 ? 31.922 5.562 18.828 1 31.53 95 ALA A C 1
ATOM 737 O O . ALA A 1 95 ? 30.844 5.332 19.375 1 31.53 95 ALA A O 1
ATOM 738 N N . MET B 1 1 ? 4.816 -38.344 3.021 1 26.8 1 MET B N 1
ATOM 739 C CA . MET B 1 1 ? 3.957 -37.156 3.176 1 26.8 1 MET B CA 1
ATOM 740 C C . MET B 1 1 ? 4.625 -35.906 2.602 1 26.8 1 MET B C 1
ATOM 742 O O . MET B 1 1 ? 5.727 -35.562 3.014 1 26.8 1 MET B O 1
ATOM 746 N N . SER B 1 2 ? 4.707 -35.75 1.292 1 32.94 2 SER B N 1
ATOM 747 C CA . SER B 1 2 ? 5.406 -34.719 0.547 1 32.94 2 SER B CA 1
ATOM 748 C C . SER B 1 2 ? 5.051 -33.312 1.07 1 32.94 2 SER B C 1
ATOM 750 O O . SER B 1 2 ? 3.879 -33.031 1.308 1 32.94 2 SER B O 1
ATOM 752 N N . ASN B 1 3 ? 5.719 -32.844 2.049 1 33.69 3 ASN B N 1
ATOM 753 C CA . ASN B 1 3 ? 5.566 -31.5 2.592 1 33.69 3 ASN B CA 1
ATOM 754 C C . ASN B 1 3 ? 5.285 -30.484 1.491 1 33.69 3 ASN B C 1
ATOM 756 O O . ASN B 1 3 ? 6.207 -30 0.833 1 33.69 3 ASN B O 1
ATOM 760 N N . VAL B 1 4 ? 4.387 -30.75 0.611 1 38.5 4 VAL B N 1
ATOM 761 C CA . VAL B 1 4 ? 3.924 -29.797 -0.401 1 38.5 4 VAL B CA 1
ATOM 762 C C . VAL B 1 4 ? 3.645 -28.438 0.245 1 38.5 4 VAL B C 1
ATOM 764 O O . VAL B 1 4 ? 2.738 -28.312 1.072 1 38.5 4 VAL B O 1
ATOM 767 N N . THR B 1 5 ? 4.609 -27.75 0.774 1 40.69 5 THR B N 1
ATOM 768 C CA . THR B 1 5 ? 4.309 -26.359 1.118 1 40.69 5 THR B CA 1
ATOM 769 C C . THR B 1 5 ? 3.34 -25.75 0.111 1 40.69 5 THR B C 1
ATOM 771 O O . THR B 1 5 ? 3.578 -25.797 -1.098 1 40.69 5 THR B O 1
ATOM 774 N N . ALA B 1 6 ? 2.08 -25.969 0.203 1 45.72 6 ALA B N 1
ATOM 775 C CA . ALA B 1 6 ? 1.005 -25.422 -0.619 1 45.72 6 ALA B CA 1
ATOM 776 C C . ALA B 1 6 ? 1.396 -24.062 -1.201 1 45.72 6 ALA B C 1
ATOM 778 O O . ALA B 1 6 ? 1.872 -23.188 -0.479 1 45.72 6 ALA B O 1
ATOM 779 N N . ALA B 1 7 ? 1.914 -24.047 -2.369 1 50.94 7 ALA B N 1
ATOM 780 C CA . ALA B 1 7 ? 2.352 -22.859 -3.096 1 50.94 7 ALA B CA 1
ATOM 781 C C . ALA B 1 7 ? 1.398 -21.688 -2.859 1 50.94 7 ALA B C 1
ATOM 783 O O . ALA B 1 7 ? 0.177 -21.859 -2.896 1 50.94 7 ALA B O 1
ATOM 784 N N . LEU B 1 8 ? 1.652 -20.812 -1.88 1 57 8 LEU B N 1
ATOM 785 C CA . LEU B 1 8 ? 0.832 -19.625 -1.725 1 57 8 LEU B CA 1
ATOM 786 C C . LEU B 1 8 ? 0.277 -19.156 -3.07 1 57 8 LEU B C 1
ATOM 788 O O . LEU B 1 8 ? 0.921 -19.344 -4.105 1 57 8 LEU B O 1
ATOM 792 N N . PRO B 1 9 ? -1.115 -18.984 -3.059 1 61.5 9 PRO B N 1
ATOM 793 C CA . PRO B 1 9 ? -1.735 -18.5 -4.297 1 61.5 9 PRO B CA 1
ATOM 794 C C . PRO B 1 9 ? -0.953 -17.359 -4.945 1 61.5 9 PRO B C 1
ATOM 796 O O . PRO B 1 9 ? -0.314 -16.578 -4.246 1 61.5 9 PRO B O 1
ATOM 799 N N . ARG B 1 10 ? -0.757 -17.438 -6.098 1 75.19 10 ARG B N 1
ATOM 800 C CA . ARG B 1 10 ? -0.102 -16.422 -6.91 1 75.19 10 ARG B CA 1
ATOM 801 C C . ARG B 1 10 ? -0.873 -15.109 -6.863 1 75.19 10 ARG B C 1
ATOM 803 O O . ARG B 1 10 ? -2.078 -15.078 -7.121 1 75.19 10 ARG B O 1
ATOM 810 N N . LYS B 1 11 ? -0.24 -14.133 -6.32 1 88.75 11 LYS B N 1
ATOM 811 C CA . LYS B 1 11 ? -0.856 -12.812 -6.324 1 88.75 11 LYS B CA 1
ATOM 812 C C . LYS B 1 11 ? -0.328 -11.961 -7.473 1 88.75 11 LYS B C 1
ATOM 814 O O . LYS B 1 11 ? 0.885 -11.852 -7.668 1 88.75 11 LYS B O 1
ATOM 819 N N . SER B 1 12 ? -1.273 -11.539 -8.344 1 90.44 12 SER B N 1
ATOM 820 C CA . SER B 1 12 ? -0.92 -10.633 -9.43 1 90.44 12 SER B CA 1
ATOM 821 C C . SER B 1 12 ? -1.936 -9.5 -9.555 1 90.44 12 SER B C 1
ATOM 823 O O . SER B 1 12 ? -3.143 -9.727 -9.445 1 90.44 12 SER B O 1
ATOM 825 N N . MET B 1 13 ? -1.361 -8.375 -9.734 1 94.88 13 MET B N 1
ATOM 826 C CA . MET B 1 13 ? -2.229 -7.23 -10 1 94.88 13 MET B CA 1
ATOM 827 C C . MET B 1 13 ? -2.291 -6.93 -11.5 1 94.88 13 MET B C 1
ATOM 829 O O . MET B 1 13 ? -1.262 -6.91 -12.172 1 94.88 13 MET B O 1
ATOM 833 N N . SER B 1 14 ? -3.48 -6.719 -11.953 1 93.56 14 SER B N 1
ATOM 834 C CA . SER B 1 14 ? -3.641 -6.266 -13.328 1 93.56 14 SER B CA 1
ATOM 835 C C . SER B 1 14 ? -3.072 -4.863 -13.523 1 93.56 14 SER B C 1
ATOM 837 O O . SER B 1 14 ? -2.793 -4.16 -12.547 1 93.56 14 SER B O 1
ATOM 839 N N . ASP B 1 15 ? -2.928 -4.496 -14.773 1 95.38 15 ASP B N 1
ATOM 840 C CA . ASP B 1 15 ? -2.469 -3.143 -15.07 1 95.38 15 ASP B CA 1
ATOM 841 C C . ASP B 1 15 ? -3.414 -2.098 -14.484 1 95.38 15 ASP B C 1
ATOM 843 O O . ASP B 1 15 ? -2.971 -1.077 -13.953 1 95.38 15 ASP B O 1
ATOM 847 N N . LEU B 1 16 ? -4.652 -2.307 -14.602 1 96.12 16 LEU B N 1
ATOM 848 C CA . LEU B 1 16 ? -5.66 -1.377 -14.094 1 96.12 16 LEU B CA 1
ATOM 849 C C . LEU B 1 16 ? -5.57 -1.256 -12.578 1 96.12 16 LEU B C 1
ATOM 851 O O . LEU B 1 16 ? -5.652 -0.152 -12.031 1 96.12 16 LEU B O 1
ATOM 855 N N . GLU B 1 17 ? -5.375 -2.309 -11.906 1 97.25 17 GLU B N 1
ATOM 856 C CA . GLU B 1 17 ? -5.254 -2.289 -10.453 1 97.25 17 GLU B CA 1
ATOM 857 C C . GLU B 1 17 ? -3.994 -1.553 -10.008 1 97.25 17 GLU B C 1
ATOM 859 O O . GLU B 1 17 ? -4.008 -0.834 -9.008 1 97.25 17 GLU B O 1
ATOM 864 N N . ARG B 1 18 ? -2.93 -1.812 -10.75 1 98.06 18 ARG B N 1
ATOM 865 C CA . ARG B 1 18 ? -1.688 -1.118 -10.414 1 98.06 18 ARG B CA 1
ATOM 866 C C . ARG B 1 18 ? -1.84 0.389 -10.586 1 98.06 18 ARG B C 1
ATOM 868 O O . ARG B 1 18 ? -1.416 1.163 -9.727 1 98.06 18 ARG B O 1
ATOM 875 N N . ARG B 1 19 ? -2.426 0.791 -11.6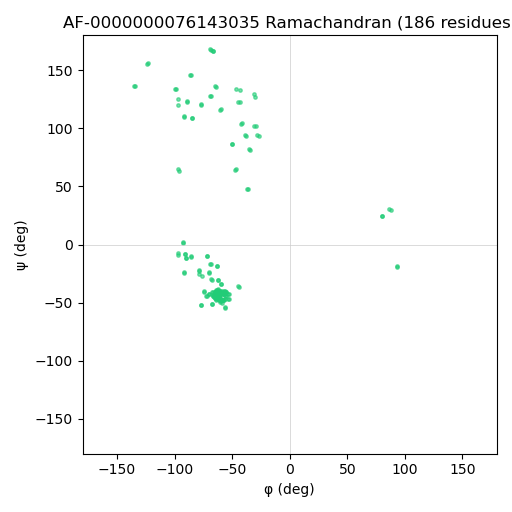64 1 98.38 19 ARG B N 1
ATOM 876 C CA . ARG B 1 19 ? -2.67 2.209 -11.906 1 98.38 19 ARG B CA 1
ATOM 877 C C . ARG B 1 19 ? -3.609 2.789 -10.852 1 98.38 19 ARG B C 1
ATOM 879 O O . ARG B 1 19 ? -3.395 3.902 -10.367 1 98.38 19 ARG B O 1
ATOM 886 N N . PHE B 1 20 ? -4.645 2.035 -10.555 1 98.31 20 PHE B N 1
ATOM 887 C CA . PHE B 1 20 ? -5.57 2.426 -9.5 1 98.31 20 PHE B CA 1
ATOM 888 C C . PHE B 1 20 ? -4.828 2.701 -8.195 1 98.31 20 PHE B C 1
ATOM 890 O O . PHE B 1 20 ? -5.055 3.725 -7.551 1 98.31 20 PHE B O 1
ATOM 897 N N . LEU B 1 21 ? -3.963 1.841 -7.832 1 98.38 21 LEU B N 1
ATOM 898 C CA . LEU B 1 21 ? -3.254 1.946 -6.559 1 98.38 21 LEU B CA 1
ATOM 899 C C . LEU B 1 21 ? -2.359 3.182 -6.535 1 98.38 21 LEU B C 1
ATOM 901 O O . LEU B 1 21 ? -2.324 3.908 -5.543 1 98.38 21 LEU B O 1
ATOM 905 N N . LYS B 1 22 ? -1.678 3.43 -7.625 1 98.75 22 LYS B N 1
ATOM 906 C CA . LYS B 1 22 ? -0.811 4.602 -7.723 1 98.75 22 LYS B CA 1
ATOM 907 C C . LYS B 1 22 ? -1.618 5.891 -7.633 1 98.75 22 LYS B C 1
ATOM 909 O O . LYS B 1 22 ? -1.271 6.797 -6.871 1 98.75 22 LYS B O 1
ATOM 914 N N . ILE B 1 23 ? -2.678 5.984 -8.352 1 98.69 23 ILE B N 1
ATOM 915 C CA . ILE B 1 23 ? -3.506 7.184 -8.391 1 98.69 23 ILE B CA 1
ATOM 916 C C . ILE B 1 23 ? -4.176 7.391 -7.035 1 98.69 23 ILE B C 1
ATOM 918 O O . ILE B 1 23 ? -4.215 8.516 -6.52 1 98.69 23 ILE B O 1
ATOM 922 N N . ALA B 1 24 ? -4.711 6.297 -6.457 1 98.69 24 ALA B N 1
ATOM 923 C CA . ALA B 1 24 ? -5.316 6.371 -5.129 1 98.69 24 ALA B CA 1
ATOM 924 C C . ALA B 1 24 ? -4.328 6.922 -4.105 1 98.69 24 ALA B C 1
ATOM 926 O O . ALA B 1 24 ? -4.684 7.773 -3.285 1 98.69 24 ALA B O 1
ATOM 927 N N . GLY B 1 25 ? -3.043 6.406 -4.168 1 98.81 25 GLY B N 1
ATOM 928 C CA . GLY B 1 25 ? -2.021 6.914 -3.266 1 98.81 25 GLY B CA 1
ATOM 929 C C . GLY B 1 25 ? -1.805 8.414 -3.393 1 98.81 25 GLY B C 1
ATOM 930 O O . GLY B 1 25 ? -1.786 9.125 -2.389 1 98.81 25 GLY B O 1
ATOM 931 N N . GLU B 1 26 ? -1.682 8.891 -4.566 1 98.5 26 GLU B N 1
ATOM 932 C CA . GLU B 1 26 ? -1.426 10.305 -4.824 1 98.5 26 GLU B CA 1
ATOM 933 C C . GLU B 1 26 ? -2.598 11.172 -4.371 1 98.5 26 GLU B C 1
ATOM 935 O O . GLU B 1 26 ? -2.4 12.211 -3.744 1 98.5 26 GLU B O 1
ATOM 940 N N . GLU B 1 27 ? -3.779 10.766 -4.699 1 98.69 27 GLU B N 1
ATOM 941 C CA . GLU B 1 27 ? -4.957 11.57 -4.387 1 98.69 27 GLU B CA 1
ATOM 942 C C . GLU B 1 27 ? -5.238 11.578 -2.889 1 98.69 27 GLU B C 1
ATOM 944 O O . GLU B 1 27 ? -5.543 12.625 -2.314 1 98.69 27 GLU B O 1
ATOM 949 N N . LEU B 1 28 ? -5.121 10.445 -2.303 1 98.81 28 LEU B N 1
ATOM 950 C CA . LEU B 1 28 ? -5.422 10.367 -0.876 1 98.81 28 LEU B CA 1
ATOM 951 C C . LEU B 1 28 ? -4.383 11.133 -0.061 1 98.81 28 LEU B C 1
ATOM 953 O O . LEU B 1 28 ? -4.691 11.641 1.018 1 98.81 28 LEU B O 1
ATOM 957 N N . ALA B 1 29 ? -3.154 11.195 -0.571 1 98.69 29 ALA B N 1
ATOM 958 C CA . ALA B 1 29 ? -2.105 11.906 0.151 1 98.69 29 ALA B CA 1
ATOM 959 C C . ALA B 1 29 ? -2.443 13.391 0.279 1 98.69 29 ALA B C 1
ATOM 961 O O . ALA B 1 29 ? -1.897 14.086 1.138 1 98.69 29 ALA B O 1
ATOM 962 N N . LYS B 1 30 ? -3.303 13.836 -0.518 1 98.25 30 LYS B N 1
ATOM 963 C CA . LYS B 1 30 ? -3.676 15.25 -0.525 1 98.25 30 LYS B CA 1
ATOM 964 C C . LYS B 1 30 ? -4.844 15.516 0.421 1 98.25 30 LYS B C 1
ATOM 966 O O . LYS B 1 30 ? -5.199 16.672 0.667 1 98.25 30 LYS B O 1
ATOM 971 N N . VAL B 1 31 ? -5.465 14.531 0.885 1 98.38 31 VAL B N 1
ATOM 972 C CA . VAL B 1 31 ? -6.648 14.656 1.729 1 98.38 31 VAL B CA 1
ATOM 973 C C . VAL B 1 31 ? -6.227 14.742 3.195 1 98.38 31 VAL B C 1
ATOM 975 O O . VAL B 1 31 ? -5.609 13.812 3.725 1 98.38 31 VAL B O 1
ATOM 978 N N . LYS B 1 32 ? -6.613 15.773 3.857 1 96.69 32 LYS B N 1
ATOM 979 C CA . LYS B 1 32 ? -6.145 16.047 5.215 1 96.69 32 LYS B CA 1
ATOM 980 C C . LYS B 1 32 ? -6.859 15.156 6.23 1 96.69 32 LYS B C 1
ATOM 982 O O . LYS B 1 32 ? -6.219 14.531 7.078 1 96.69 32 LYS B O 1
ATOM 987 N N . VAL B 1 33 ? -8.195 15.18 6.137 1 97.56 33 VAL B N 1
ATOM 988 C CA . VAL B 1 33 ? -8.977 14.438 7.121 1 97.56 33 VAL B CA 1
ATOM 989 C C . VAL B 1 33 ? -9.258 13.031 6.594 1 97.56 33 VAL B C 1
ATOM 991 O O . VAL B 1 33 ? -10.023 12.867 5.637 1 97.56 33 VAL B O 1
ATOM 994 N N . GLY B 1 34 ? -8.656 12.039 7.176 1 98.25 34 GLY B N 1
ATOM 995 C CA . GLY B 1 34 ? -8.906 10.648 6.82 1 98.25 34 GLY B CA 1
ATOM 996 C C . GLY B 1 34 ? -7.934 10.117 5.785 1 98.25 34 GLY B C 1
ATOM 997 O O . GLY B 1 34 ? -7.801 8.898 5.613 1 98.25 34 GLY B O 1
ATOM 998 N N . GLY B 1 35 ? -7.254 11.031 5.027 1 98.75 35 GLY B N 1
ATOM 999 C CA . GLY B 1 35 ? -6.363 10.633 3.951 1 98.75 35 GLY B CA 1
ATOM 1000 C C . GLY B 1 35 ? -5.266 9.688 4.402 1 98.75 35 GLY B C 1
ATOM 1001 O O . GLY B 1 35 ? -5.152 8.57 3.895 1 98.75 35 GLY B O 1
ATOM 1002 N N . PRO B 1 36 ? -4.551 10.117 5.406 1 98.75 36 PRO B N 1
ATOM 1003 C CA . PRO B 1 36 ? -3.463 9.258 5.875 1 98.75 36 PRO B CA 1
ATOM 1004 C C . PRO B 1 36 ? -3.957 7.914 6.402 1 98.75 36 PRO B C 1
ATOM 1006 O O . PRO B 1 36 ? -3.35 6.879 6.125 1 98.75 36 PRO B O 1
ATOM 1009 N N . SER B 1 37 ? -5.035 7.93 7.113 1 98.81 37 SER B N 1
ATOM 1010 C CA . SER B 1 37 ? -5.602 6.676 7.602 1 98.81 37 SER B CA 1
ATOM 1011 C C . SER B 1 37 ? -6.059 5.789 6.449 1 98.81 37 SER B C 1
ATOM 1013 O O . SER B 1 37 ? -5.91 4.566 6.504 1 98.81 37 SER B O 1
ATOM 1015 N N . ALA B 1 38 ? -6.656 6.355 5.426 1 98.94 38 ALA B N 1
ATOM 1016 C CA . ALA B 1 38 ? -7.078 5.59 4.254 1 98.94 38 ALA B CA 1
ATOM 1017 C C . ALA B 1 38 ? -5.883 4.938 3.566 1 98.94 38 ALA B C 1
ATOM 1019 O O . ALA B 1 38 ? -5.957 3.781 3.141 1 98.94 38 ALA B O 1
ATOM 1020 N N . LEU B 1 39 ? -4.852 5.723 3.473 1 98.94 39 LEU B N 1
ATOM 1021 C CA . LEU B 1 39 ? -3.629 5.184 2.885 1 98.94 39 LEU B CA 1
ATOM 1022 C C . LEU B 1 39 ? -3.105 4.008 3.707 1 98.94 39 LEU B C 1
ATOM 1024 O O . LEU B 1 39 ? -2.688 2.992 3.148 1 98.94 39 LEU B O 1
ATOM 1028 N N . ALA B 1 40 ? -3.117 4.137 4.973 1 98.94 40 ALA B N 1
ATOM 1029 C CA . ALA B 1 40 ? -2.697 3.041 5.844 1 98.94 40 ALA B CA 1
ATOM 1030 C C . ALA B 1 40 ? -3.59 1.816 5.656 1 98.94 40 ALA B C 1
ATOM 1032 O O . ALA B 1 40 ? -3.1 0.686 5.602 1 98.94 40 ALA B O 1
ATOM 1033 N N . TYR B 1 41 ? -4.852 2.045 5.57 1 98.94 41 TYR B N 1
ATOM 1034 C CA . TYR B 1 41 ? -5.777 0.939 5.367 1 98.94 41 TYR B CA 1
ATOM 1035 C C . TYR B 1 41 ? -5.531 0.257 4.027 1 98.94 41 TYR B C 1
ATOM 1037 O O . TYR B 1 41 ? -5.668 -0.963 3.91 1 98.94 41 TYR B O 1
ATOM 1045 N N . LEU B 1 42 ? -5.23 1.025 2.957 1 98.88 42 LEU B N 1
ATOM 1046 C CA . LEU B 1 42 ? -4.918 0.41 1.671 1 98.88 42 LEU B CA 1
ATOM 1047 C C . LEU B 1 42 ? -3.711 -0.512 1.789 1 98.88 42 LEU B C 1
ATOM 1049 O O . LEU B 1 42 ? -3.697 -1.603 1.214 1 98.88 42 LEU B O 1
ATOM 1053 N N . LEU B 1 43 ? -2.738 -0.078 2.498 1 98.88 43 LEU B N 1
ATOM 1054 C CA . LEU B 1 43 ? -1.567 -0.923 2.711 1 98.88 43 LEU B CA 1
ATOM 1055 C C . LEU B 1 43 ? -1.937 -2.172 3.506 1 98.88 43 LEU B C 1
ATOM 1057 O O . LEU B 1 43 ? -1.44 -3.264 3.219 1 98.88 43 LEU B O 1
ATOM 1061 N N . ASP B 1 44 ? -2.766 -2.02 4.504 1 98.81 44 ASP B N 1
ATOM 1062 C CA . ASP B 1 44 ? -3.27 -3.17 5.246 1 98.81 44 ASP B CA 1
ATOM 1063 C C . ASP B 1 44 ? -4.039 -4.121 4.332 1 98.81 44 ASP B C 1
ATOM 1065 O O . ASP B 1 44 ? -3.918 -5.34 4.453 1 98.81 44 ASP B O 1
ATOM 1069 N N . MET B 1 45 ? -4.789 -3.566 3.461 1 98.69 45 MET B N 1
ATOM 1070 C CA . MET B 1 45 ? -5.547 -4.352 2.49 1 98.69 45 MET B CA 1
ATOM 1071 C C . MET B 1 45 ? -4.613 -5.18 1.614 1 98.69 45 MET B C 1
ATOM 1073 O O . MET B 1 45 ? -4.859 -6.367 1.391 1 98.69 45 MET B O 1
ATOM 1077 N N . VAL B 1 46 ? -3.586 -4.551 1.108 1 98.56 46 VAL B N 1
ATOM 1078 C CA . VAL B 1 46 ? -2.605 -5.242 0.277 1 98.56 46 VAL B CA 1
ATOM 1079 C C . VAL B 1 46 ? -1.975 -6.387 1.065 1 98.56 46 VAL B C 1
ATOM 1081 O O . VAL B 1 46 ? -1.883 -7.512 0.571 1 98.56 46 VAL B O 1
ATOM 1084 N N . ALA B 1 47 ? -1.551 -6.141 2.271 1 98.44 47 ALA B N 1
ATOM 1085 C CA . ALA B 1 47 ? -0.946 -7.168 3.117 1 98.44 47 ALA B CA 1
ATOM 1086 C C . ALA B 1 47 ? -1.921 -8.312 3.375 1 98.44 47 ALA B C 1
ATOM 1088 O O . ALA B 1 47 ? -1.549 -9.484 3.289 1 98.44 47 ALA B O 1
ATOM 1089 N N . SER B 1 48 ? -3.127 -7.969 3.705 1 98.19 48 SER B N 1
ATOM 1090 C CA . SER B 1 48 ? -4.156 -8.969 3.977 1 98.19 48 SER B CA 1
ATOM 1091 C C . SER B 1 48 ? -4.453 -9.805 2.736 1 98.19 48 SER B C 1
ATOM 1093 O O . SER B 1 48 ? -4.668 -11.016 2.836 1 98.19 48 SER B O 1
ATOM 1095 N N . TRP B 1 49 ? -4.523 -9.133 1.61 1 97.81 49 TRP B N 1
ATOM 1096 C CA . TRP B 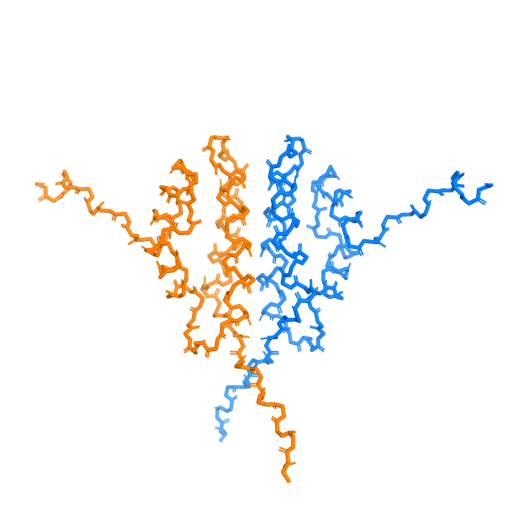1 49 ? -4.727 -9.812 0.335 1 97.81 49 TRP B CA 1
ATOM 1097 C C . TRP B 1 49 ? -3.637 -10.852 0.091 1 97.81 49 TRP B C 1
ATOM 1099 O O . TRP B 1 49 ? -3.924 -11.984 -0.302 1 97.81 49 TRP B O 1
ATOM 1109 N N . HIS B 1 50 ? -2.463 -10.516 0.367 1 96.62 50 HIS B N 1
ATOM 1110 C CA . HIS B 1 50 ? -1.338 -11.422 0.178 1 96.62 50 HIS B CA 1
ATOM 1111 C C . HIS B 1 50 ? -1.38 -12.57 1.186 1 96.62 50 HIS B C 1
ATOM 1113 O O . HIS B 1 50 ? -0.788 -13.625 0.956 1 96.62 50 HIS B O 1
ATOM 1119 N N . GLY B 1 51 ? -1.989 -12.383 2.244 1 95.19 51 GLY B N 1
ATOM 1120 C CA . GLY B 1 51 ? -2.082 -13.42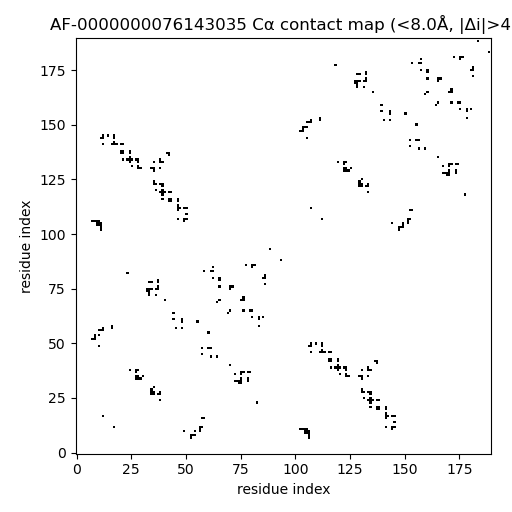2 3.258 1 95.19 51 GLY B CA 1
ATOM 1121 C C . GLY B 1 51 ? -3.305 -14.305 3.096 1 95.19 51 GLY B C 1
ATOM 1122 O O . GLY B 1 51 ? -3.424 -15.336 3.76 1 95.19 51 GLY B O 1
ATOM 1123 N N . SER B 1 52 ? -4.121 -13.922 2.227 1 95.06 52 SER B N 1
ATOM 1124 C CA . SER B 1 52 ? -5.375 -14.648 2.043 1 95.06 52 SER B CA 1
ATOM 1125 C C . SER B 1 52 ? -5.203 -15.82 1.086 1 95.06 52 SER B C 1
ATOM 1127 O O . SER B 1 52 ? -4.492 -15.711 0.084 1 95.06 52 SER B O 1
ATOM 1129 N N . ARG B 1 53 ? -5.867 -16.844 1.299 1 91 53 ARG B N 1
ATOM 1130 C CA . ARG B 1 53 ? -5.852 -18 0.417 1 91 53 ARG B CA 1
ATOM 1131 C C . ARG B 1 53 ? -6.855 -17.844 -0.721 1 91 53 ARG B C 1
ATOM 1133 O O . ARG B 1 53 ? -6.828 -18.609 -1.689 1 91 53 ARG B O 1
ATOM 1140 N N . ALA B 1 54 ? -7.691 -16.828 -0.593 1 89.62 54 ALA B N 1
ATOM 1141 C CA . ALA B 1 54 ? -8.68 -16.578 -1.646 1 89.62 54 ALA B CA 1
ATOM 1142 C C . ALA B 1 54 ? -7.996 -16.219 -2.961 1 89.62 54 ALA B C 1
ATOM 1144 O O . ALA B 1 54 ? -7.02 -15.461 -2.975 1 89.62 54 ALA B O 1
ATOM 1145 N N . GLN B 1 55 ? -8.43 -16.766 -4.023 1 88.81 55 GLN B N 1
ATOM 1146 C CA . GLN B 1 55 ? -7.887 -16.484 -5.348 1 88.81 55 GLN B CA 1
ATOM 1147 C C . GLN B 1 55 ? -8.719 -15.43 -6.074 1 88.81 55 GLN B C 1
ATOM 1149 O O . GLN B 1 55 ? -9.32 -15.711 -7.113 1 88.81 55 GLN B O 1
ATOM 1154 N N . ILE B 1 56 ? -8.789 -14.305 -5.602 1 93.06 56 ILE B N 1
ATOM 1155 C CA . ILE B 1 56 ? -9.492 -13.172 -6.195 1 93.06 56 ILE B CA 1
ATOM 1156 C C . ILE B 1 56 ? -8.531 -12.008 -6.383 1 93.06 56 ILE B C 1
ATOM 1158 O O . ILE B 1 56 ? -7.484 -11.945 -5.73 1 93.06 56 ILE B O 1
ATOM 1162 N N . GLY B 1 57 ? -8.883 -11.164 -7.309 1 94.31 57 GLY B N 1
ATOM 1163 C CA . GLY B 1 57 ? -8.055 -10 -7.582 1 94.31 57 GLY B CA 1
ATOM 1164 C C . GLY B 1 57 ? -8.078 -8.984 -6.457 1 94.31 57 GLY B C 1
ATOM 1165 O O . GLY B 1 57 ? -8.914 -9.055 -5.559 1 94.31 57 GLY B O 1
ATOM 1166 N N . PHE B 1 58 ? -7.258 -8.094 -6.504 1 96.88 58 PHE B N 1
ATOM 1167 C CA . PHE B 1 58 ? -7.078 -7.141 -5.414 1 96.88 58 PHE B CA 1
ATOM 1168 C C . PHE B 1 58 ? -8.328 -6.281 -5.238 1 96.88 58 PHE B C 1
ATOM 1170 O O . PHE B 1 58 ? -8.742 -6.004 -4.109 1 96.88 58 PHE B O 1
ATOM 1177 N N . HIS B 1 59 ? -8.859 -5.816 -6.375 1 97.5 59 HIS B N 1
ATOM 1178 C CA . HIS B 1 59 ? -10.016 -4.93 -6.285 1 97.5 59 HIS B CA 1
ATOM 1179 C C . HIS B 1 59 ? -11.188 -5.617 -5.586 1 97.5 59 HIS B C 1
ATOM 1181 O O . HIS B 1 59 ? -11.805 -5.043 -4.684 1 97.5 59 HIS B O 1
ATOM 1187 N N . ASP B 1 60 ? -11.492 -6.848 -6.027 1 96.69 60 ASP B N 1
ATOM 1188 C CA . ASP B 1 60 ? -12.57 -7.609 -5.398 1 96.69 60 ASP B CA 1
ATOM 1189 C C . ASP B 1 60 ? -12.281 -7.848 -3.92 1 96.69 60 ASP B C 1
ATOM 1191 O O . ASP B 1 60 ? -13.172 -7.742 -3.082 1 96.69 60 ASP B O 1
ATOM 1195 N N . PHE B 1 61 ? -11.086 -8.156 -3.633 1 97.75 61 PHE B N 1
ATOM 1196 C CA . PH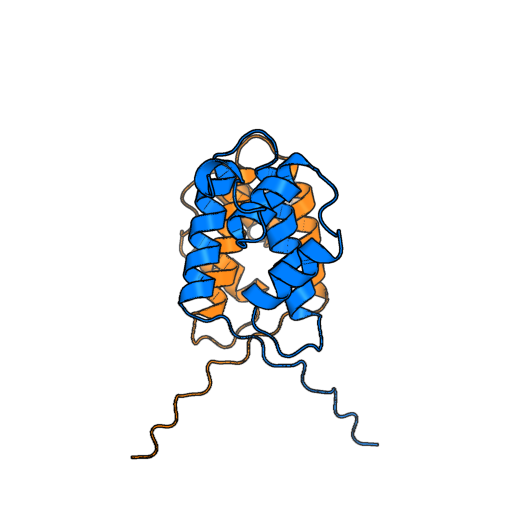E B 1 61 ? -10.703 -8.367 -2.24 1 97.75 61 PHE B CA 1
ATOM 1197 C C . PHE B 1 61 ? -10.891 -7.086 -1.431 1 97.75 61 PHE B C 1
ATOM 1199 O O . PHE B 1 61 ? -11.398 -7.125 -0.31 1 97.75 61 PHE B O 1
ATOM 1206 N N . GLY B 1 62 ? -10.43 -5.988 -1.967 1 98.44 62 GLY B N 1
ATOM 1207 C CA . GLY B 1 62 ? -10.586 -4.715 -1.282 1 98.44 62 GLY B CA 1
ATOM 1208 C C . GLY B 1 62 ? -12.031 -4.375 -0.967 1 98.44 62 GLY B C 1
ATOM 1209 O O . GLY B 1 62 ? -12.336 -3.896 0.127 1 98.44 62 GLY B O 1
ATOM 1210 N N . GLN B 1 63 ? -12.875 -4.648 -1.916 1 98.44 63 GLN B N 1
ATOM 1211 C CA . GLN B 1 63 ? -14.289 -4.418 -1.661 1 98.44 63 GLN B CA 1
ATOM 1212 C C . GLN B 1 63 ? -14.781 -5.27 -0.493 1 98.44 63 GLN B C 1
ATOM 1214 O O . GLN B 1 63 ? -15.461 -4.766 0.407 1 98.44 63 GLN B O 1
ATOM 1219 N N . ARG B 1 64 ? -14.469 -6.449 -0.527 1 98.12 64 ARG B N 1
ATOM 1220 C CA . ARG B 1 64 ? -14.883 -7.348 0.545 1 98.12 64 ARG B CA 1
ATOM 1221 C C . ARG B 1 64 ? -14.297 -6.91 1.884 1 98.12 64 ARG B C 1
ATOM 1223 O O . ARG B 1 64 ? -14.984 -6.941 2.908 1 98.12 64 ARG B O 1
ATOM 1230 N N . TRP B 1 65 ? -13.086 -6.582 1.858 1 98.62 65 TRP B N 1
ATOM 1231 C CA . TRP B 1 65 ? -12.367 -6.137 3.049 1 98.62 65 TRP B CA 1
ATOM 1232 C C . TRP B 1 65 ? -13.078 -4.953 3.699 1 98.62 65 TRP B C 1
ATOM 1234 O O . TRP B 1 65 ? -13.18 -4.883 4.926 1 98.62 65 TRP B O 1
ATOM 1244 N N . LEU B 1 66 ? -13.57 -4.047 2.891 1 98.62 66 LEU B N 1
ATOM 1245 C CA . LEU B 1 66 ? -14.312 -2.891 3.379 1 98.62 66 LEU B CA 1
ATOM 1246 C C . LEU B 1 66 ? -15.695 -3.307 3.877 1 98.62 66 LEU B C 1
ATOM 1248 O O . LEU B 1 66 ? -16.156 -2.822 4.91 1 98.62 66 LEU B O 1
ATOM 1252 N N . ILE B 1 67 ? -16.328 -4.117 3.145 1 98.19 67 ILE B N 1
ATOM 1253 C CA . ILE B 1 67 ? -17.656 -4.59 3.508 1 98.19 67 ILE B CA 1
ATOM 1254 C C . ILE B 1 67 ? -17.594 -5.312 4.852 1 98.19 67 ILE B C 1
ATOM 1256 O O . ILE B 1 67 ? -18.516 -5.207 5.66 1 98.19 67 ILE B O 1
ATOM 1260 N N . GLU B 1 68 ? -16.531 -5.961 5.109 1 98.19 68 GLU B N 1
ATOM 1261 C CA . GLU B 1 68 ? -16.328 -6.688 6.359 1 98.19 68 GLU B CA 1
ATOM 1262 C C . GLU B 1 68 ? -16.109 -5.727 7.527 1 98.19 68 GLU B C 1
ATOM 1264 O O . GLU B 1 68 ? -16.062 -6.148 8.68 1 98.19 68 GLU B O 1
ATOM 1269 N N . GLY B 1 69 ? -15.93 -4.434 7.312 1 98.06 69 GLY B N 1
ATOM 1270 C CA . GLY B 1 69 ? -15.891 -3.422 8.359 1 98.06 69 GLY B CA 1
ATOM 1271 C C . GLY B 1 69 ? -14.508 -3.246 8.961 1 98.06 69 GLY B C 1
ATOM 1272 O O . GLY B 1 69 ? -14.375 -2.92 10.141 1 98.06 69 GLY B O 1
ATOM 1273 N N . ASN B 1 70 ? -13.469 -3.49 8.133 1 98.56 70 ASN B N 1
ATOM 1274 C CA . ASN B 1 70 ? -12.109 -3.457 8.672 1 98.56 70 ASN B CA 1
ATOM 1275 C C . ASN B 1 70 ? -11.609 -2.025 8.82 1 98.56 70 ASN B C 1
ATOM 1277 O O . ASN B 1 70 ? -10.633 -1.778 9.539 1 98.56 70 ASN B O 1
ATOM 1281 N N . ALA B 1 71 ? -12.18 -1.104 8.07 1 98.62 71 ALA B N 1
ATOM 1282 C CA . ALA B 1 71 ? -11.805 0.299 8.227 1 98.62 71 ALA B CA 1
ATOM 1283 C C . ALA B 1 71 ? -12.594 0.955 9.359 1 98.62 71 ALA B C 1
ATOM 1285 O O . ALA B 1 71 ? -13.773 1.282 9.195 1 98.62 71 ALA B O 1
ATOM 1286 N N . LYS B 1 72 ? -11.898 1.21 10.406 1 98.19 72 LYS B N 1
ATOM 1287 C CA . LYS B 1 72 ? -12.594 1.651 11.609 1 98.19 72 LYS B CA 1
ATOM 1288 C C . LYS B 1 72 ? -12.68 3.174 11.664 1 98.19 72 LYS B C 1
ATOM 1290 O O . LYS B 1 72 ? -13.523 3.727 12.383 1 98.19 72 LYS B O 1
ATOM 1295 N N . ASN B 1 73 ? -11.82 3.854 11.008 1 98.31 73 ASN B N 1
ATOM 1296 C CA . ASN B 1 73 ? -11.898 5.305 10.891 1 98.31 73 ASN B CA 1
ATOM 1297 C C . ASN B 1 73 ? -12.953 5.73 9.875 1 98.31 73 ASN B C 1
ATOM 1299 O O . ASN B 1 73 ? -12.812 5.453 8.68 1 98.31 73 ASN B O 1
ATOM 1303 N N . LYS B 1 74 ? -13.914 6.477 10.305 1 97.94 74 LYS B N 1
ATOM 1304 C CA . LYS B 1 74 ? -15.094 6.723 9.477 1 97.94 74 LYS B CA 1
ATOM 1305 C C . LYS B 1 74 ? -14.742 7.562 8.25 1 97.94 74 LYS B C 1
ATOM 1307 O O . LYS B 1 74 ? -15.125 7.219 7.129 1 97.94 74 LYS B O 1
ATOM 1312 N N . PRO B 1 75 ? -14.07 8.695 8.422 1 98.38 75 PRO B N 1
ATOM 1313 C CA . PRO B 1 75 ? -13.695 9.445 7.219 1 98.38 75 PRO B CA 1
ATOM 1314 C C . PRO B 1 75 ? -12.867 8.609 6.238 1 98.38 75 PRO B C 1
ATOM 1316 O O . PRO B 1 75 ? -13.094 8.68 5.027 1 98.38 75 PRO B O 1
ATOM 1319 N N . ALA B 1 76 ? -11.984 7.836 6.723 1 98.69 76 ALA B N 1
ATOM 1320 C CA . ALA B 1 76 ? -11.164 6.984 5.867 1 98.69 76 ALA B CA 1
ATOM 1321 C C . ALA B 1 76 ? -12.008 5.91 5.191 1 98.69 76 ALA B C 1
ATOM 1323 O O . ALA B 1 76 ? -11.812 5.609 4.012 1 98.69 76 ALA B O 1
ATOM 1324 N N . ASP B 1 77 ? -12.867 5.336 5.949 1 98.5 77 ASP B N 1
ATOM 1325 C CA . ASP B 1 77 ? -13.766 4.328 5.387 1 98.5 77 ASP B CA 1
ATOM 1326 C C . ASP B 1 77 ? -14.57 4.898 4.219 1 98.5 77 ASP B C 1
ATOM 1328 O O . ASP B 1 77 ? -14.711 4.246 3.184 1 98.5 77 ASP B O 1
ATOM 1332 N N . ARG B 1 78 ? -15.109 6.004 4.406 1 98 78 ARG B N 1
ATOM 1333 C CA . ARG B 1 78 ? -15.891 6.645 3.354 1 98 78 ARG B CA 1
ATOM 1334 C C . ARG B 1 78 ? -15.047 6.883 2.107 1 98 78 ARG B C 1
ATOM 1336 O O . ARG B 1 78 ? -15.484 6.609 0.989 1 98 78 ARG B O 1
ATOM 1343 N N . LEU B 1 79 ? -13.891 7.473 2.289 1 98.38 79 LEU B N 1
ATOM 1344 C CA . LEU B 1 79 ? -12.977 7.711 1.175 1 98.38 79 LEU B CA 1
ATOM 1345 C C . LEU B 1 79 ? -12.711 6.422 0.408 1 98.38 79 LEU B C 1
ATOM 1347 O O . LEU B 1 79 ? -12.734 6.41 -0.825 1 98.38 79 LEU B O 1
ATOM 1351 N N . LEU B 1 80 ? -12.508 5.348 1.161 1 98.69 80 LEU B N 1
ATOM 1352 C CA . LEU B 1 80 ? -12.141 4.086 0.53 1 98.69 80 LEU B CA 1
ATOM 1353 C C . LEU B 1 80 ? -13.352 3.447 -0.153 1 98.69 80 LEU B C 1
ATOM 1355 O O . LEU B 1 80 ? -13.219 2.857 -1.229 1 98.69 80 LEU B O 1
ATOM 1359 N N . ARG B 1 81 ? -14.477 3.531 0.496 1 98.38 81 ARG B N 1
ATOM 1360 C CA . ARG B 1 81 ? -15.672 3.006 -0.144 1 98.38 81 ARG B CA 1
ATOM 1361 C C . ARG B 1 81 ? -15.945 3.717 -1.466 1 98.38 81 ARG B C 1
ATOM 1363 O O . ARG B 1 81 ? -16.344 3.084 -2.449 1 98.38 81 ARG B O 1
ATOM 1370 N N . ASP B 1 82 ? -15.773 4.984 -1.528 1 97.31 82 ASP B N 1
ATOM 1371 C CA . ASP B 1 82 ? -15.906 5.727 -2.777 1 97.31 82 ASP B CA 1
ATOM 1372 C C . ASP B 1 82 ? -14.891 5.242 -3.812 1 97.31 82 ASP B C 1
ATOM 1374 O O . ASP B 1 82 ? -15.242 5.012 -4.973 1 97.31 82 ASP B O 1
ATOM 1378 N N . LEU B 1 83 ? -13.742 5.066 -3.449 1 97.44 83 LEU B N 1
ATOM 1379 C CA . LEU B 1 83 ? -12.656 4.656 -4.332 1 97.44 83 LEU B CA 1
ATOM 1380 C C . LEU B 1 83 ? -12.93 3.281 -4.93 1 97.44 83 LEU B C 1
ATOM 1382 O O . LEU B 1 83 ? -12.602 3.029 -6.09 1 97.44 83 LEU B O 1
ATOM 1386 N N . PHE B 1 84 ? -13.5 2.395 -4.125 1 97.94 84 PHE B N 1
ATOM 1387 C CA . PHE B 1 84 ? -13.711 1.022 -4.57 1 97.94 84 PHE B CA 1
ATOM 1388 C C . PHE B 1 84 ? -15.094 0.861 -5.184 1 97.94 84 PHE B C 1
ATOM 1390 O O . PHE B 1 84 ? -15.5 -0.249 -5.535 1 97.94 84 PHE B O 1
ATOM 1397 N N . GLY B 1 85 ? -15.867 2.01 -5.246 1 96.06 85 GLY B N 1
ATOM 1398 C CA . GLY B 1 85 ? -17.156 2 -5.918 1 96.06 85 GLY B CA 1
ATOM 1399 C C . GLY B 1 85 ? -18.266 1.426 -5.066 1 96.06 85 GLY B C 1
ATOM 1400 O O . GLY B 1 85 ? -19.203 0.812 -5.59 1 96.06 85 GLY B O 1
ATOM 1401 N N . LEU B 1 86 ? -18.141 1.457 -3.795 1 96.06 86 LEU B N 1
ATOM 1402 C CA . LEU B 1 86 ? -19.141 0.924 -2.881 1 96.06 86 LEU B CA 1
ATOM 1403 C C . LEU B 1 86 ? -20.062 2.033 -2.371 1 96.06 86 LEU B C 1
ATOM 1405 O O . LEU B 1 86 ? -20.969 1.779 -1.574 1 96.06 86 LEU B O 1
ATOM 1409 N N . SER B 1 87 ? -19.688 3.172 -2.721 1 82.19 87 SER B N 1
ATOM 1410 C CA . SER B 1 87 ? -20.516 4.25 -2.191 1 82.19 87 SER B CA 1
ATOM 1411 C C . SER B 1 87 ? -21.906 4.238 -2.818 1 82.19 87 SER B C 1
ATOM 1413 O O . SER B 1 87 ? -22.062 3.818 -3.967 1 82.19 87 SER B O 1
ATOM 1415 N N . ASP B 1 88 ? -22.953 4.254 -1.916 1 65.25 88 ASP B N 1
ATOM 1416 C CA . ASP B 1 88 ? -24.359 4.316 -2.291 1 65.25 88 ASP B CA 1
ATOM 1417 C C . ASP B 1 88 ? -24.594 5.355 -3.389 1 65.25 88 ASP B C 1
ATOM 1419 O O . ASP B 1 88 ? -23.953 6.406 -3.398 1 65.25 88 ASP B O 1
ATOM 1423 N N . PRO B 1 89 ? -25.188 4.789 -4.539 1 58.41 89 PRO B N 1
ATOM 1424 C CA . PRO B 1 89 ? -25.578 5.77 -5.551 1 58.41 89 PRO B CA 1
ATOM 1425 C C . PRO B 1 89 ? -26.219 7.02 -4.949 1 58.41 89 PRO B C 1
ATOM 1427 O O . PRO B 1 89 ? -26.844 6.949 -3.879 1 58.41 89 PRO B O 1
ATOM 1430 N N . ASP B 1 90 ? -25.5 7.977 -4.938 1 50.94 90 ASP B N 1
ATOM 1431 C CA . ASP B 1 90 ? -26.219 9.18 -4.555 1 50.94 90 ASP B CA 1
ATOM 1432 C C . ASP B 1 90 ? -27.672 9.109 -5.012 1 50.94 90 ASP B C 1
ATOM 1434 O O . ASP B 1 90 ? -27.953 8.992 -6.207 1 50.94 90 ASP B O 1
ATOM 1438 N N . PRO B 1 91 ? -28.594 8.812 -4.098 1 46.16 91 PRO B N 1
ATOM 1439 C CA . PRO B 1 91 ? -29.984 8.867 -4.539 1 46.16 91 PRO B CA 1
ATOM 1440 C C . PRO B 1 91 ? -30.297 10.117 -5.363 1 46.16 91 PRO B C 1
ATOM 1442 O O . PRO B 1 91 ? -31.312 10.164 -6.059 1 46.16 91 PRO B O 1
ATOM 1445 N N . ARG B 1 92 ? -29.766 11.188 -5.109 1 45.09 92 ARG B N 1
ATOM 1446 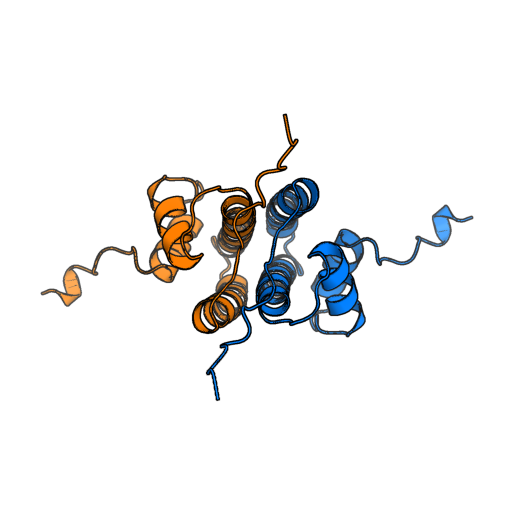C CA . ARG B 1 92 ? -30.172 12.406 -5.805 1 45.09 92 ARG B CA 1
ATOM 1447 C C . ARG B 1 92 ? -29.891 12.297 -7.301 1 45.09 92 ARG B C 1
ATOM 1449 O O . ARG B 1 92 ? -30.359 13.133 -8.078 1 45.09 92 ARG B O 1
ATOM 1456 N N . LYS B 1 93 ? -28.938 11.602 -7.68 1 45.16 93 LYS B N 1
ATOM 1457 C CA . LYS B 1 93 ? -28.812 11.5 -9.133 1 45.16 93 LYS B CA 1
ATOM 1458 C C . LYS B 1 93 ? -29.844 10.539 -9.703 1 45.16 93 LYS B C 1
ATOM 1460 O O . LYS B 1 93 ? -29.953 10.383 -10.922 1 45.16 93 LYS B O 1
ATOM 1465 N N . ALA B 1 94 ? -30.156 9.648 -8.789 1 40.75 94 ALA B N 1
ATOM 1466 C CA . ALA B 1 94 ? -31.219 8.773 -9.312 1 40.75 94 ALA B CA 1
ATOM 1467 C C . ALA B 1 94 ? -32.531 9.539 -9.477 1 40.75 94 ALA B C 1
ATOM 1469 O O . ALA B 1 94 ? -33.5 8.992 -9.984 1 40.75 94 ALA B O 1
ATOM 1470 N N . ALA B 1 95 ? -32.75 10.766 -8.844 1 31.56 95 ALA B N 1
ATOM 1471 C CA . ALA B 1 95 ? -34.031 11.375 -9.086 1 31.56 95 ALA B CA 1
ATOM 1472 C C . ALA B 1 95 ? -34.062 12.102 -10.43 1 31.56 95 ALA B C 1
ATOM 1474 O O . ALA B 1 95 ? -33.031 12.617 -10.883 1 31.56 95 ALA B O 1
#

Organism: NCBI:txid2745518

Foldseek 3Di:
DPPCVPPQPDADADPVRVVLLVVLLVVLVPPDPLSVVLNVVLVVLVVVVSVDSDDDHSLVSLQVCLVVPVRPRVVSSVSSCVSSVNDPDPVVVVD/DPPCVPPQPDADADPVRVVLLVVLLVVLVPPDPLSVVLNVVLVVLVVVVSVDSDPDHSLVSLQVCLVVPVRPRVVSSVSSCVSSVNDPPPVVVVD